Protein AF-A0A0S8GBR5-F1 (afdb_monomer)

pLDDT: mean 89.6, std 16.67, range [30.44, 98.88]

Radius of gyration: 27.68 Å; Cα contacts (8 Å, |Δi|>4): 732; chains: 1; bounding box: 121×50×68 Å

Foldseek 3Di:
DDDDDDDDDDDDDDDDDDDPPDPPDPPPPQPWADQFPQRDTDGNDPDDFDDDDAQADDPADPCLVPNHPDTDCVQFHDDPPGCNVPPDDPDDDDDDDDDDDPPPDLDFLPDPQLPAQHNDWAQLQADWDQDPVVQWIKDWTDRHDQFFIFIWIHNPSRHTDRDADPCPGPGRGQGGDGFFHKHWDQDPPDPPLQQRIKMWTWDDDDPATWTFIWGGNVSRHTDDGPAIADGAHGQWDWDADPRVQKIKTFGWDWDQDPNDIAIFTWIFIDNDPRVRRYDDPVRTHGAGWNHPPQDADPVARADKIFSHWDWDDDTQKIKIWTFIFRDDDPPDPGHTDTAIWIGRRVGRTDRPDND

Nearest PDB structures (foldseek):
  5aye-assembly1_B  TM=5.693E-01  e=4.568E-04  Ruminococcus albus 7 = DSM 20455
  3sc7-assembly1_X  TM=5.620E-01  e=3.699E-04  Aspergillus ficuum
  2xqr-assembly6_K  TM=5.059E-01  e=5.077E-04  Arabidopsis thaliana
  3f7f-assembly1_A  TM=2.879E-01  e=1.365E-01  Saccharomyces cerevisiae

Solvent-accessible surface area (backbone atoms only — not comparable to full-atom values): 20855 Å² total; per-residue (Å²): 137,87,87,84,86,86,90,84,90,79,88,80,89,82,82,89,77,86,78,84,79,74,84,72,78,80,76,69,80,66,66,78,29,63,68,36,80,56,38,47,67,42,62,60,71,72,78,75,78,51,92,74,91,65,56,63,69,77,72,77,32,65,53,68,79,58,56,51,98,57,67,58,69,86,69,42,63,81,76,87,86,61,61,73,88,48,94,77,80,92,73,85,88,82,89,79,83,85,78,79,66,90,74,64,69,65,57,70,52,82,50,80,70,12,44,45,83,40,75,23,44,45,69,54,65,15,33,76,43,77,39,80,90,80,67,32,29,41,33,33,23,33,27,4,48,52,38,24,36,23,42,35,37,19,86,78,77,52,62,68,45,69,54,71,36,75,85,40,73,80,31,32,44,48,42,82,47,74,44,64,23,32,20,45,42,82,44,89,83,56,84,53,62,61,50,22,17,35,38,41,36,19,30,81,47,93,98,44,28,23,35,42,29,31,34,8,59,78,69,48,63,63,57,68,77,78,37,64,32,33,84,46,38,71,52,32,44,64,36,60,36,79,71,73,56,26,35,35,39,34,30,20,44,74,48,74,55,96,92,37,86,39,36,26,33,27,36,41,68,24,68,49,69,62,68,47,33,58,52,59,85,87,67,51,34,53,64,51,58,40,30,72,71,42,63,60,36,89,93,59,72,23,81,43,24,24,58,38,63,50,53,42,72,54,66,57,31,27,44,30,43,36,27,35,28,38,47,72,64,92,90,53,80,79,59,64,48,75,26,60,30,40,18,79,77,70,76,48,62,47,59,92,59,55,112

Mean predicted aligned error: 7.63 Å

Secondary structure (DSSP, 8-state):
-------------------------------EEEEPTTSPEEESS-SPP-S---SSPPPPPHHHHS--SS----SSPPP-SSSTT-S---SPP---PPPPPTT--SS---SGGGGTTS--EE-SS--EEEETTTTEEEEEEEETTTTEEEEEEESSSSS-B---BTTTTTB-EEEES--S-EEEEE-TT-SSGGGSEEEEEEEEETTEEEEEEEEESSSSS--S--EEPPSB-TT-EEEEETTTTEEEEE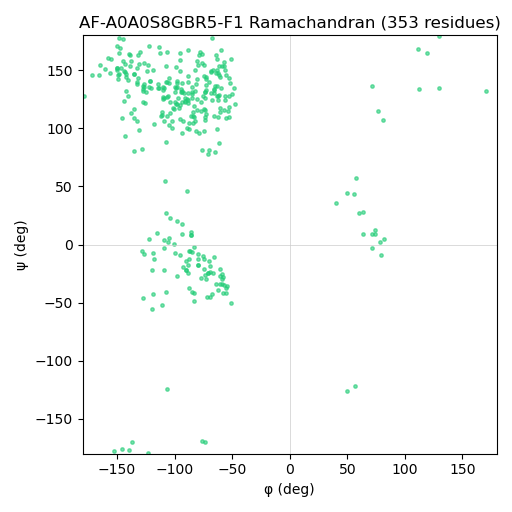EEEEEEETTEEEEEEEEEEESSHHHHH---GGG-EEEEE--TTSPPPTTT-PPPEEEEEEEEEETTEEEEEEEEE----SSSSPP-EEEEEEESSSSS-B-----

Structure (mmCIF, N/CA/C/O backbone):
data_AF-A0A0S8GBR5-F1
#
_entry.id   AF-A0A0S8GBR5-F1
#
loop_
_atom_site.group_PDB
_atom_site.id
_atom_site.type_symbol
_atom_site.label_atom_id
_atom_site.label_alt_id
_atom_site.label_comp_id
_atom_site.label_asym_id
_atom_site.label_entity_id
_atom_site.label_seq_id
_atom_site.pdbx_PDB_ins_code
_atom_site.Cartn_x
_atom_site.Cartn_y
_atom_site.Cartn_z
_atom_site.occupancy
_atom_site.B_iso_or_equiv
_atom_site.auth_seq_id
_atom_site.auth_comp_id
_atom_site.auth_asym_id
_atom_site.auth_atom_id
_atom_site.pdbx_PDB_model_num
ATOM 1 N N . MET A 1 1 ? 98.240 -13.766 -45.310 1.00 34.53 1 MET A N 1
ATOM 2 C CA . MET A 1 1 ? 99.078 -13.596 -44.106 1.00 34.53 1 MET A CA 1
ATOM 3 C C . MET A 1 1 ? 98.252 -12.822 -43.089 1.00 34.53 1 MET A C 1
ATOM 5 O O . MET A 1 1 ? 97.639 -11.840 -43.474 1.00 34.53 1 MET A O 1
ATOM 9 N N . VAL A 1 2 ? 98.264 -13.289 -41.840 1.00 36.53 2 VAL A N 1
ATOM 10 C CA . VAL A 1 2 ? 97.714 -12.672 -40.616 1.00 36.53 2 VAL A CA 1
ATOM 11 C C . VAL A 1 2 ? 96.205 -12.817 -40.357 1.00 36.53 2 VAL A C 1
ATOM 13 O O . VAL A 1 2 ? 95.351 -12.185 -40.965 1.00 36.53 2 VAL A O 1
ATOM 16 N N . ALA A 1 3 ? 95.942 -13.672 -39.369 1.00 36.44 3 ALA A N 1
ATOM 17 C CA . ALA A 1 3 ? 94.715 -13.851 -38.610 1.00 36.44 3 ALA A CA 1
ATOM 18 C C . ALA A 1 3 ? 94.506 -12.742 -37.561 1.00 36.44 3 ALA A C 1
ATOM 20 O O . ALA A 1 3 ? 95.486 -12.132 -37.137 1.00 36.44 3 ALA A O 1
ATOM 21 N N . ARG A 1 4 ? 93.275 -12.606 -37.039 1.00 34.62 4 ARG A N 1
ATOM 22 C CA . ARG A 1 4 ? 92.960 -12.634 -35.589 1.00 34.62 4 ARG A CA 1
ATOM 23 C C . ARG A 1 4 ? 91.450 -12.477 -35.314 1.00 34.62 4 ARG A C 1
ATOM 25 O O . ARG A 1 4 ? 90.815 -11.542 -35.780 1.00 34.62 4 ARG A O 1
ATOM 32 N N . LEU A 1 5 ? 90.931 -13.425 -34.531 1.00 33.72 5 LEU A N 1
ATOM 33 C CA . LEU A 1 5 ? 89.727 -13.384 -33.673 1.00 33.72 5 LEU A CA 1
ATOM 34 C C . LEU A 1 5 ? 89.938 -12.391 -32.482 1.00 33.72 5 LEU A C 1
ATOM 36 O O . LEU A 1 5 ? 91.086 -11.953 -32.351 1.00 33.72 5 LEU A O 1
ATOM 40 N N . PRO A 1 6 ? 88.985 -12.112 -31.540 1.00 49.44 6 PRO A N 1
ATOM 41 C CA . PRO A 1 6 ? 87.670 -12.748 -31.282 1.00 49.44 6 PRO A CA 1
ATOM 42 C C . PRO A 1 6 ? 86.493 -11.833 -30.784 1.00 49.44 6 PRO A C 1
ATOM 44 O O . PRO A 1 6 ? 86.657 -10.643 -30.550 1.00 49.44 6 PRO A O 1
ATOM 47 N N . LEU A 1 7 ? 85.359 -12.507 -30.488 1.00 31.86 7 LEU A N 1
ATOM 48 C CA . LEU A 1 7 ? 84.399 -12.312 -29.368 1.00 31.86 7 LEU A CA 1
ATOM 49 C C . LEU A 1 7 ? 83.388 -11.142 -29.416 1.00 31.86 7 LEU A C 1
ATOM 51 O O . LEU A 1 7 ? 83.759 -9.995 -29.230 1.00 31.86 7 LEU A O 1
ATOM 55 N N . PHE A 1 8 ? 82.084 -11.460 -29.497 1.00 32.53 8 PHE A N 1
ATOM 56 C CA . PHE A 1 8 ? 81.164 -11.385 -28.343 1.00 32.53 8 PHE A CA 1
ATOM 57 C C . PHE A 1 8 ? 79.827 -12.119 -28.594 1.00 32.53 8 PHE A C 1
ATOM 59 O O . PHE A 1 8 ? 79.322 -12.196 -29.710 1.00 32.53 8 PHE A O 1
ATOM 66 N N . LEU A 1 9 ? 79.318 -12.697 -27.503 1.00 31.64 9 LEU A N 1
ATOM 67 C CA . LEU A 1 9 ? 78.085 -13.464 -27.306 1.00 31.64 9 LEU A CA 1
ATOM 68 C C . LEU A 1 9 ? 76.799 -12.722 -27.735 1.00 31.64 9 LEU A C 1
ATOM 70 O O . LEU A 1 9 ? 76.664 -11.538 -27.450 1.00 31.64 9 LEU A O 1
ATOM 74 N N . CYS A 1 10 ? 75.799 -13.441 -28.258 1.00 30.44 10 CYS A N 1
ATOM 75 C CA . CYS A 1 10 ? 74.613 -13.885 -27.495 1.00 30.44 10 CYS A CA 1
ATOM 76 C C . CYS A 1 10 ? 73.535 -14.474 -28.425 1.00 30.44 10 CYS A C 1
ATOM 78 O O . CYS A 1 10 ? 73.169 -13.887 -29.439 1.00 30.44 10 CYS A O 1
ATOM 80 N N . ALA A 1 11 ? 73.024 -15.643 -28.033 1.00 32.97 11 ALA A N 1
ATOM 81 C CA . ALA A 1 11 ? 71.800 -16.270 -28.533 1.00 32.97 11 ALA A CA 1
ATOM 82 C C . ALA A 1 11 ? 70.589 -15.329 -28.304 1.00 32.97 11 ALA A C 1
ATOM 84 O O . ALA A 1 11 ? 70.642 -14.488 -27.414 1.00 32.97 11 ALA A O 1
ATOM 85 N N . THR A 1 12 ? 69.491 -15.367 -29.058 1.00 34.44 12 THR A N 1
ATOM 86 C CA . THR A 1 12 ? 68.541 -16.484 -29.156 1.00 34.44 12 THR A CA 1
ATOM 87 C C . THR A 1 12 ? 67.530 -16.224 -30.281 1.00 34.44 12 THR A C 1
ATOM 89 O O . THR A 1 12 ? 67.105 -15.097 -30.521 1.00 34.44 12 THR A O 1
ATOM 92 N N . ALA A 1 13 ? 67.108 -17.301 -30.944 1.00 38.16 13 ALA A N 1
ATOM 93 C CA . ALA A 1 13 ? 65.946 -17.331 -31.823 1.00 38.16 13 ALA A CA 1
ATOM 94 C C . ALA A 1 13 ? 64.652 -17.296 -30.990 1.00 38.16 13 ALA A C 1
ATOM 96 O O . ALA A 1 13 ? 64.503 -18.085 -30.057 1.00 38.16 13 ALA A O 1
ATOM 97 N N . ALA A 1 14 ? 63.709 -16.420 -31.342 1.00 34.41 14 ALA A N 1
ATOM 98 C CA . ALA A 1 14 ? 62.357 -16.429 -30.792 1.00 34.41 14 ALA A CA 1
ATOM 99 C C . ALA A 1 14 ? 61.394 -17.015 -31.833 1.00 34.41 14 ALA A C 1
ATOM 101 O O . ALA A 1 14 ? 61.185 -16.451 -32.906 1.00 34.41 14 ALA A O 1
ATOM 102 N N . PHE A 1 15 ? 60.847 -18.184 -31.502 1.00 36.03 15 PHE A N 1
ATOM 103 C CA . PHE A 1 15 ? 59.787 -18.866 -32.234 1.00 36.03 15 PHE A CA 1
ATOM 104 C C . PHE A 1 15 ? 58.483 -18.058 -32.195 1.00 36.03 15 PHE A C 1
ATOM 106 O O . PHE A 1 15 ? 58.057 -17.582 -31.144 1.00 36.03 15 PHE A O 1
ATOM 113 N N . LEU A 1 16 ? 57.828 -17.970 -33.351 1.00 37.50 16 LEU A N 1
ATOM 114 C CA . LEU A 1 16 ? 56.471 -17.464 -33.516 1.00 37.50 16 LEU A CA 1
ATOM 115 C C . LEU A 1 16 ? 55.484 -18.524 -32.987 1.00 37.50 16 LEU A C 1
ATOM 117 O O . LEU A 1 16 ? 55.324 -19.576 -33.603 1.00 37.50 16 LEU A O 1
ATOM 121 N N . ALA A 1 17 ? 54.824 -18.263 -31.860 1.00 36.12 17 ALA A N 1
ATOM 122 C CA . ALA A 1 17 ? 53.675 -19.042 -31.398 1.00 36.12 17 ALA A CA 1
ATOM 123 C C . ALA A 1 17 ? 52.410 -18.189 -31.553 1.00 36.12 17 ALA A C 1
ATOM 125 O O . ALA A 1 17 ? 52.186 -17.236 -30.808 1.00 36.12 17 ALA A O 1
ATOM 126 N N . ILE A 1 18 ? 51.596 -18.519 -32.555 1.00 42.41 18 ILE A N 1
ATOM 127 C CA . ILE A 1 18 ? 50.251 -17.971 -32.736 1.00 42.41 18 ILE A CA 1
ATOM 128 C C . ILE A 1 18 ? 49.357 -18.612 -31.670 1.00 42.41 18 ILE A C 1
ATOM 130 O O . ILE A 1 18 ? 49.027 -19.794 -31.753 1.00 42.41 18 ILE A O 1
ATOM 134 N N . ALA A 1 19 ? 48.985 -17.838 -30.653 1.00 36.84 19 ALA A N 1
ATOM 135 C CA . ALA A 1 19 ? 47.986 -18.238 -29.674 1.00 36.84 19 ALA A CA 1
ATOM 136 C C . ALA A 1 19 ? 46.583 -17.962 -30.238 1.00 36.84 19 ALA A C 1
ATOM 138 O O . ALA A 1 19 ? 46.139 -16.817 -30.314 1.00 36.84 19 ALA A O 1
ATOM 139 N N . LEU A 1 20 ? 45.883 -19.028 -30.629 1.00 37.94 20 LEU A N 1
ATOM 140 C CA . LEU A 1 20 ? 44.429 -19.041 -30.777 1.00 37.94 20 LEU A CA 1
ATOM 141 C C . LEU A 1 20 ? 43.811 -18.799 -29.394 1.00 37.94 20 LEU A C 1
ATOM 143 O O . LEU A 1 20 ? 43.720 -19.710 -28.572 1.00 37.94 20 LEU A O 1
ATOM 147 N N . ILE A 1 21 ? 43.404 -17.560 -29.124 1.00 40.94 21 ILE A N 1
ATOM 148 C CA . ILE A 1 21 ? 42.584 -17.239 -27.957 1.00 40.94 21 ILE A CA 1
ATOM 149 C C . ILE A 1 21 ? 41.173 -17.739 -28.264 1.00 40.94 21 ILE A C 1
ATOM 151 O O . ILE A 1 21 ? 40.392 -17.085 -28.954 1.00 40.94 21 ILE A O 1
ATOM 155 N N . ALA A 1 22 ? 40.855 -18.931 -27.766 1.00 38.31 22 ALA A N 1
ATOM 156 C CA . ALA A 1 22 ? 39.479 -19.362 -27.614 1.00 38.31 22 ALA A CA 1
ATOM 157 C C . ALA A 1 22 ? 38.786 -18.374 -26.665 1.00 38.31 22 ALA A C 1
ATOM 159 O O . ALA A 1 22 ? 39.137 -18.282 -25.488 1.00 38.31 22 ALA A O 1
ATOM 160 N N . VAL A 1 23 ? 37.809 -17.624 -27.177 1.00 42.00 23 VAL A N 1
ATOM 161 C CA . VAL A 1 23 ? 36.869 -16.863 -26.349 1.00 42.00 23 VAL A CA 1
ATOM 162 C C . VAL A 1 23 ? 35.973 -17.884 -25.654 1.00 42.00 23 VAL A C 1
ATOM 164 O O . VAL A 1 23 ? 34.884 -18.217 -26.114 1.00 42.00 23 VAL A O 1
ATOM 167 N N . ALA A 1 24 ? 36.476 -18.451 -24.561 1.00 36.91 24 ALA A N 1
ATOM 168 C CA . ALA A 1 24 ? 35.655 -19.149 -23.596 1.00 36.91 24 ALA A CA 1
ATOM 169 C C . ALA A 1 24 ? 34.748 -18.095 -22.958 1.00 36.91 24 ALA A C 1
ATOM 171 O O . ALA A 1 24 ? 35.219 -17.200 -22.256 1.00 36.91 24 ALA A O 1
ATOM 172 N N . GLY A 1 25 ? 33.452 -18.166 -23.263 1.00 40.06 25 GLY A N 1
ATOM 173 C CA . GLY A 1 25 ? 32.448 -17.323 -22.636 1.00 40.06 25 GLY A CA 1
ATOM 174 C C . GLY A 1 25 ? 32.545 -17.457 -21.123 1.00 40.06 25 GLY A C 1
ATOM 175 O O . GLY A 1 25 ? 32.279 -18.521 -20.563 1.00 40.06 25 GLY A O 1
ATOM 176 N N . SER A 1 26 ? 32.908 -16.370 -20.453 1.00 36.12 26 SER A N 1
ATOM 177 C CA . SER A 1 26 ? 32.764 -16.243 -19.015 1.00 36.12 26 SER A CA 1
ATOM 178 C C . SER A 1 26 ? 31.276 -16.099 -18.690 1.00 36.12 26 SER A C 1
ATOM 180 O O . SER A 1 26 ? 30.778 -15.029 -18.354 1.00 36.12 26 SER A O 1
ATOM 182 N N . ARG A 1 27 ? 30.545 -17.221 -18.709 1.00 43.97 27 ARG A N 1
ATOM 183 C CA . ARG A 1 27 ? 29.481 -17.426 -17.722 1.00 43.97 27 ARG A CA 1
ATOM 184 C C . ARG A 1 27 ? 30.200 -17.501 -16.379 1.00 43.97 27 ARG A C 1
ATOM 186 O O . ARG A 1 27 ? 30.512 -18.580 -15.886 1.00 43.97 27 ARG A O 1
ATOM 193 N N . ALA A 1 28 ? 30.557 -16.340 -15.834 1.00 40.34 28 ALA A N 1
ATOM 194 C CA . ALA A 1 28 ? 30.883 -16.237 -14.430 1.00 40.34 28 ALA A CA 1
ATOM 195 C C . ALA A 1 28 ? 29.655 -16.788 -13.708 1.00 40.34 28 ALA A C 1
ATOM 197 O O . ALA A 1 28 ? 28.571 -16.208 -13.786 1.00 40.34 28 ALA A O 1
ATOM 198 N N . ALA A 1 29 ? 29.806 -17.975 -13.127 1.00 43.00 29 ALA A N 1
ATOM 199 C CA . ALA A 1 29 ? 28.839 -18.551 -12.221 1.00 43.00 29 ALA A CA 1
ATOM 200 C C . ALA A 1 29 ? 28.755 -17.594 -11.032 1.00 43.00 29 ALA A C 1
ATOM 202 O O . ALA A 1 29 ? 29.525 -17.680 -10.082 1.00 43.00 29 ALA A O 1
ATOM 203 N N . GLN A 1 30 ? 27.880 -16.601 -11.154 1.00 49.66 30 GLN A N 1
ATOM 204 C CA . GLN A 1 30 ? 27.445 -15.772 -10.052 1.00 49.66 30 GLN A CA 1
ATOM 205 C C . GLN A 1 30 ? 26.867 -16.757 -9.035 1.00 49.66 30 GLN A C 1
ATOM 207 O O . GLN A 1 30 ? 25.945 -17.501 -9.377 1.00 49.66 30 GLN A O 1
ATOM 212 N N . GLU A 1 31 ? 27.485 -16.861 -7.855 1.00 55.38 31 GLU A N 1
ATOM 213 C CA . GLU A 1 31 ? 27.037 -17.773 -6.802 1.00 55.38 31 GLU A CA 1
ATOM 214 C C . GLU A 1 31 ? 25.521 -17.613 -6.635 1.00 55.38 31 GLU A C 1
ATOM 216 O O . GLU A 1 31 ? 25.002 -16.505 -6.494 1.00 55.38 31 GLU A O 1
ATOM 221 N N . ALA A 1 32 ? 24.794 -18.710 -6.820 1.00 67.44 32 ALA A N 1
ATOM 222 C CA . ALA A 1 32 ? 23.369 -18.665 -7.102 1.00 67.44 32 ALA A CA 1
ATOM 223 C C . ALA A 1 32 ? 22.569 -18.385 -5.818 1.00 67.44 32 ALA A C 1
ATOM 225 O O . ALA A 1 32 ? 22.662 -19.153 -4.863 1.00 67.44 32 ALA A O 1
ATOM 226 N N . GLY A 1 33 ? 21.771 -17.312 -5.802 1.00 86.06 33 GLY A N 1
ATOM 227 C CA . GLY A 1 33 ? 20.880 -16.976 -4.688 1.00 86.06 33 GLY A CA 1
ATOM 228 C C . GLY A 1 33 ? 19.605 -17.829 -4.631 1.00 86.06 33 GLY A C 1
ATOM 229 O O . GLY A 1 33 ? 19.466 -18.840 -5.328 1.00 86.06 33 GLY A O 1
ATOM 230 N N . GLU A 1 34 ? 18.666 -17.399 -3.781 1.00 94.25 34 GLU A N 1
ATOM 231 C CA . GLU A 1 34 ? 17.347 -18.018 -3.570 1.00 94.25 34 GLU A CA 1
ATOM 232 C C . GLU A 1 34 ? 16.589 -18.217 -4.898 1.00 94.25 34 GLU A C 1
ATOM 234 O O . GLU A 1 34 ? 16.587 -17.340 -5.765 1.00 94.25 34 GLU A O 1
ATOM 239 N N . ILE A 1 35 ? 15.928 -19.369 -5.051 1.00 95.44 35 ILE A N 1
ATOM 240 C CA . ILE A 1 35 ? 14.990 -19.628 -6.150 1.00 95.44 35 ILE A CA 1
ATOM 241 C C . ILE A 1 35 ? 13.578 -19.419 -5.612 1.00 95.44 35 ILE A C 1
ATOM 243 O O . ILE A 1 35 ? 13.178 -20.070 -4.646 1.00 95.44 35 ILE A O 1
ATOM 247 N N . LEU A 1 36 ? 12.832 -18.519 -6.241 1.00 95.88 36 LEU A N 1
ATOM 248 C CA . LEU A 1 36 ? 11.453 -18.211 -5.882 1.00 95.88 36 LEU A CA 1
ATOM 249 C C . LEU A 1 36 ? 10.485 -19.275 -6.410 1.00 95.88 36 LEU A C 1
ATOM 251 O O . LEU A 1 36 ? 10.812 -20.058 -7.302 1.00 95.88 36 LEU A O 1
ATOM 255 N N . CYS A 1 37 ? 9.252 -19.269 -5.902 1.00 94.12 37 CYS A N 1
ATOM 256 C CA . CYS A 1 37 ? 8.219 -20.230 -6.305 1.00 94.12 37 CYS A CA 1
ATOM 257 C C . CYS A 1 37 ? 7.898 -20.201 -7.809 1.00 94.12 37 CYS A C 1
ATOM 259 O O . CYS A 1 37 ? 7.477 -21.207 -8.361 1.00 94.12 37 CYS A O 1
ATOM 261 N N . ASN A 1 38 ? 8.131 -19.075 -8.484 1.00 94.31 38 ASN A N 1
ATOM 262 C CA . ASN A 1 38 ? 7.937 -18.894 -9.924 1.00 94.31 38 ASN A CA 1
ATOM 263 C C . ASN A 1 38 ? 9.215 -19.144 -10.752 1.00 94.31 38 ASN A C 1
ATOM 265 O O . ASN A 1 38 ? 9.307 -18.701 -11.895 1.00 94.31 38 ASN A O 1
ATOM 269 N N . GLY A 1 39 ? 10.214 -19.826 -10.182 1.00 95.56 39 GLY A N 1
ATOM 270 C CA . GLY A 1 39 ? 11.452 -20.211 -10.865 1.00 95.56 39 GLY A CA 1
ATOM 271 C C . GLY A 1 39 ? 12.491 -19.093 -10.989 1.00 95.56 39 GLY A C 1
ATOM 272 O O . GLY A 1 39 ? 13.631 -19.365 -11.366 1.00 95.56 39 GLY A O 1
ATOM 273 N N . ILE A 1 40 ? 12.143 -17.848 -10.644 1.00 96.25 40 ILE A N 1
ATOM 274 C CA . ILE A 1 40 ? 13.081 -16.722 -10.672 1.00 96.25 40 ILE A CA 1
ATOM 275 C C . ILE A 1 40 ? 14.218 -16.988 -9.687 1.00 96.25 40 ILE A C 1
ATOM 277 O O . ILE A 1 40 ? 13.989 -17.252 -8.507 1.00 96.25 40 ILE A O 1
ATOM 281 N N . ARG A 1 41 ? 15.455 -16.876 -10.171 1.00 95.25 41 ARG A N 1
ATOM 282 C CA . ARG A 1 41 ? 16.663 -16.978 -9.354 1.00 95.25 41 ARG A CA 1
ATOM 283 C C . ARG A 1 41 ? 17.162 -15.588 -8.991 1.00 95.25 41 ARG A C 1
ATOM 285 O O . ARG A 1 41 ? 17.479 -14.793 -9.874 1.00 95.25 41 ARG A O 1
ATOM 292 N N . LEU A 1 42 ? 17.254 -15.313 -7.697 1.00 95.50 42 LEU A N 1
ATOM 293 C CA . LEU A 1 42 ? 17.803 -14.063 -7.187 1.00 95.50 42 LEU A CA 1
ATOM 294 C C . LEU A 1 42 ? 19.343 -14.084 -7.202 1.00 95.50 42 LEU A C 1
ATOM 296 O O . LEU A 1 42 ? 19.944 -15.162 -7.127 1.00 95.50 42 LEU A O 1
ATOM 300 N N . PRO A 1 43 ? 20.005 -12.915 -7.276 1.00 93.00 43 PRO A N 1
ATOM 301 C CA . PRO A 1 43 ? 21.435 -12.820 -6.995 1.00 93.00 43 PRO A CA 1
ATOM 302 C C . PRO A 1 43 ? 21.737 -13.229 -5.542 1.00 93.00 43 PRO A C 1
ATOM 304 O O . PRO A 1 43 ? 20.882 -13.098 -4.665 1.00 93.00 43 PRO A O 1
ATOM 307 N N . SER A 1 44 ? 22.955 -13.712 -5.279 1.00 90.88 44 SER A N 1
ATOM 308 C CA . SER A 1 44 ? 23.411 -14.056 -3.922 1.00 90.88 44 SER A CA 1
ATOM 309 C C . SER A 1 44 ? 23.444 -12.852 -2.982 1.00 90.88 44 SER A C 1
ATOM 311 O O . SER A 1 44 ? 23.067 -12.973 -1.818 1.00 90.88 44 SER A O 1
ATOM 313 N N . GLU A 1 45 ? 23.860 -11.684 -3.478 1.00 92.38 45 GLU A N 1
ATOM 314 C CA . GLU A 1 45 ? 23.719 -10.427 -2.748 1.00 92.38 45 GLU A CA 1
ATOM 315 C C . GLU A 1 45 ? 22.319 -9.853 -2.972 1.00 92.38 45 GLU A C 1
ATOM 317 O O . GLU A 1 45 ? 21.958 -9.435 -4.076 1.00 92.38 45 GLU A O 1
AT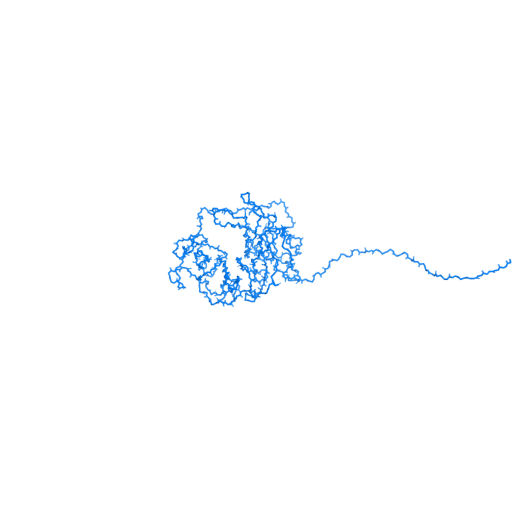OM 322 N N . TRP A 1 46 ? 21.536 -9.803 -1.897 1.00 92.62 46 TRP A N 1
ATOM 323 C CA . TRP A 1 46 ? 20.174 -9.304 -1.930 1.00 92.62 46 TRP A CA 1
ATOM 324 C C . TRP A 1 46 ? 19.845 -8.464 -0.682 1.00 92.62 46 TRP A C 1
ATOM 326 O O . TRP A 1 46 ? 20.238 -8.846 0.423 1.00 92.62 46 TRP A O 1
ATOM 336 N N . PRO A 1 47 ? 19.085 -7.357 -0.809 1.00 93.69 47 PRO A N 1
ATOM 337 C CA . PRO A 1 47 ? 18.584 -6.746 -2.047 1.00 93.69 47 PRO A CA 1
ATOM 338 C C . PRO A 1 47 ? 19.677 -6.003 -2.838 1.00 93.69 47 PRO A C 1
ATOM 340 O O . PRO A 1 47 ? 20.627 -5.501 -2.230 1.00 93.69 47 PRO A O 1
ATOM 343 N N . PRO A 1 48 ? 19.530 -5.849 -4.171 1.00 92.12 48 PRO A N 1
ATOM 344 C CA . PRO A 1 48 ? 20.458 -5.067 -4.983 1.00 92.12 48 PRO A CA 1
ATOM 345 C C . PRO A 1 48 ? 20.662 -3.647 -4.437 1.00 92.12 48 PRO A C 1
ATOM 347 O O . PRO A 1 48 ? 19.705 -2.893 -4.220 1.00 92.12 48 PRO A O 1
ATOM 350 N N . ARG A 1 49 ? 21.925 -3.255 -4.236 1.00 89.75 49 ARG A N 1
ATOM 351 C CA . ARG A 1 49 ? 22.294 -1.939 -3.697 1.00 89.75 49 ARG A CA 1
ATOM 352 C C . ARG A 1 49 ? 22.558 -0.941 -4.817 1.00 89.75 49 ARG A C 1
ATOM 354 O O . ARG A 1 49 ? 23.340 -1.194 -5.726 1.00 89.75 49 ARG A O 1
ATOM 361 N N . ARG A 1 50 ? 21.949 0.242 -4.716 1.00 84.12 50 ARG A N 1
ATOM 362 C CA . ARG A 1 50 ? 22.233 1.382 -5.600 1.00 84.12 50 ARG A CA 1
ATOM 363 C C . ARG A 1 50 ? 22.697 2.578 -4.793 1.00 84.12 50 ARG A C 1
ATOM 365 O O . ARG A 1 50 ? 22.175 2.842 -3.711 1.00 84.12 50 ARG A O 1
ATOM 372 N N . GLN A 1 51 ? 23.673 3.292 -5.344 1.00 76.62 51 GLN A N 1
ATOM 373 C CA . GLN A 1 51 ? 24.315 4.414 -4.664 1.00 76.62 51 GLN A CA 1
ATOM 374 C C . GLN A 1 51 ? 23.581 5.739 -4.893 1.00 76.62 51 GLN A C 1
ATOM 376 O O . GLN A 1 51 ? 23.473 6.540 -3.968 1.00 76.62 51 GLN A O 1
ATOM 381 N N . VAL A 1 52 ? 23.047 5.959 -6.101 1.00 78.62 52 VAL A N 1
ATOM 382 C CA . VAL A 1 52 ? 22.486 7.252 -6.517 1.00 78.62 52 VAL A CA 1
ATOM 383 C C . VAL A 1 52 ? 21.070 7.081 -7.044 1.00 78.62 52 VAL A C 1
ATOM 385 O O . VAL A 1 52 ? 20.774 6.157 -7.802 1.00 78.62 52 VAL A O 1
ATOM 388 N N . ALA A 1 53 ? 20.186 7.988 -6.635 1.00 78.50 53 ALA A N 1
ATOM 389 C CA . ALA A 1 53 ? 18.842 8.078 -7.176 1.00 78.50 53 ALA A CA 1
ATOM 390 C C . ALA A 1 53 ? 18.870 8.991 -8.408 1.00 78.50 53 ALA A C 1
ATOM 392 O O . ALA A 1 53 ? 19.245 10.152 -8.293 1.00 78.50 53 ALA A O 1
ATOM 393 N N . THR A 1 54 ? 18.461 8.481 -9.569 1.00 82.00 54 THR A N 1
ATOM 394 C CA . THR A 1 54 ? 18.482 9.220 -10.845 1.00 82.00 54 THR A CA 1
ATOM 395 C C . THR A 1 54 ? 17.067 9.490 -11.363 1.00 82.00 54 THR A C 1
ATOM 397 O O . THR A 1 54 ? 16.087 8.970 -10.812 1.00 82.00 54 THR A O 1
ATOM 400 N N . HIS A 1 55 ? 16.965 10.326 -12.402 1.00 82.75 55 HIS A N 1
ATOM 401 C CA . HIS A 1 55 ? 15.741 10.549 -13.183 1.00 82.75 55 HIS A CA 1
ATOM 402 C C . HIS A 1 55 ? 15.543 9.522 -14.303 1.00 82.75 55 HIS A C 1
ATOM 404 O O . HIS A 1 55 ? 14.492 9.512 -14.942 1.00 82.75 55 HIS A O 1
ATOM 410 N N . ASP A 1 56 ? 16.523 8.654 -14.534 1.00 89.62 56 ASP A N 1
ATOM 411 C CA . ASP A 1 56 ? 16.406 7.610 -15.538 1.00 89.62 56 ASP A CA 1
ATOM 412 C C . ASP A 1 56 ? 15.454 6.506 -15.086 1.00 89.62 56 ASP A C 1
ATOM 414 O O . ASP A 1 56 ? 15.408 6.174 -13.893 1.00 89.62 56 ASP A O 1
ATOM 418 N N . PRO A 1 57 ? 14.692 5.924 -16.029 1.00 92.00 57 PRO A N 1
ATOM 419 C CA . PRO A 1 57 ? 13.894 4.759 -15.721 1.00 92.00 57 PRO A CA 1
ATOM 420 C C . PRO A 1 57 ? 14.816 3.635 -15.263 1.00 92.00 57 PRO A C 1
ATOM 422 O O . PRO A 1 57 ? 15.934 3.467 -15.760 1.00 92.00 57 PRO A O 1
ATOM 425 N N . LEU A 1 58 ? 14.327 2.847 -14.312 1.00 92.31 58 LEU A N 1
ATOM 426 C CA . LEU A 1 58 ? 15.016 1.621 -13.940 1.00 92.31 58 LEU A CA 1
ATOM 427 C C . LEU A 1 58 ? 15.073 0.674 -15.141 1.00 92.31 58 LEU A C 1
ATOM 429 O O . LEU A 1 58 ? 14.142 0.675 -15.953 1.00 92.31 58 LEU A O 1
ATOM 433 N N . PRO A 1 59 ? 16.143 -0.133 -15.257 1.00 93.62 59 PRO A N 1
ATOM 434 C CA . PRO A 1 59 ? 16.181 -1.181 -16.263 1.00 93.62 59 PRO A CA 1
ATOM 435 C C . PRO A 1 59 ? 14.980 -2.114 -16.089 1.00 93.62 59 PRO A C 1
ATOM 437 O O . PRO A 1 59 ? 14.412 -2.223 -14.995 1.00 93.62 59 PRO A O 1
ATOM 440 N N . LEU A 1 60 ? 14.616 -2.805 -17.170 1.00 95.94 60 LEU A N 1
ATOM 441 C CA . LEU A 1 60 ? 13.614 -3.863 -17.094 1.00 95.94 60 LEU A CA 1
ATOM 442 C C . LEU A 1 60 ? 13.993 -4.864 -15.992 1.00 95.94 60 LEU A C 1
ATOM 444 O O . LEU A 1 60 ? 15.184 -5.144 -15.810 1.00 95.94 60 LEU A O 1
ATOM 448 N N . PRO A 1 61 ? 13.005 -5.409 -15.259 1.00 97.31 61 PRO A N 1
ATOM 449 C CA . PRO A 1 61 ? 13.263 -6.461 -14.292 1.00 97.31 61 PRO A CA 1
ATOM 450 C C . PRO A 1 61 ? 14.136 -7.581 -14.881 1.00 97.31 61 PRO A C 1
ATOM 452 O O . PRO A 1 61 ? 13.854 -8.031 -15.995 1.00 97.31 61 PRO A O 1
ATOM 455 N N . PRO A 1 62 ? 15.166 -8.067 -14.159 1.00 96.69 62 PRO A N 1
ATOM 456 C CA . PRO A 1 62 ? 16.105 -9.054 -14.698 1.00 96.69 62 PRO A CA 1
ATOM 457 C C . PRO A 1 62 ? 15.427 -10.315 -15.244 1.00 96.69 62 PRO A C 1
ATOM 459 O O . PRO A 1 62 ? 15.828 -10.832 -16.282 1.00 96.69 62 PRO A O 1
ATOM 462 N N . TYR A 1 63 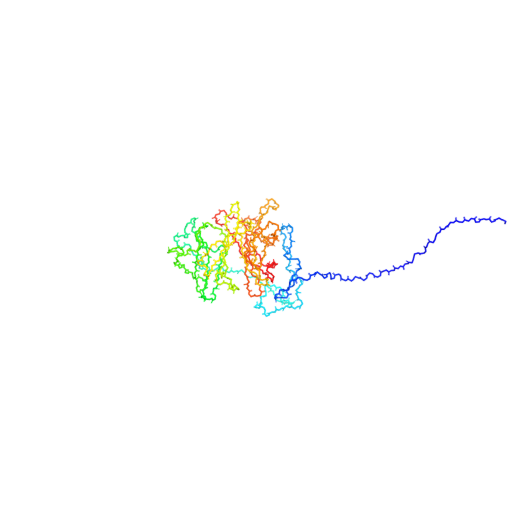? 14.345 -10.754 -14.597 1.00 96.31 63 TYR A N 1
ATOM 463 C CA . TYR A 1 63 ? 13.557 -11.917 -15.007 1.00 96.31 63 TYR A CA 1
ATOM 464 C C . TYR A 1 63 ? 12.747 -11.717 -16.301 1.00 96.31 63 TYR A C 1
ATOM 466 O O . TYR A 1 63 ? 12.263 -12.698 -16.849 1.00 96.31 63 TYR A O 1
ATOM 474 N N . LEU A 1 64 ? 12.579 -10.483 -16.795 1.00 97.00 64 LEU A N 1
ATOM 475 C CA . LEU A 1 64 ? 11.998 -10.218 -18.121 1.00 97.00 64 LEU A CA 1
ATOM 476 C C . LEU A 1 64 ? 13.059 -10.204 -19.225 1.00 97.00 64 LEU A C 1
ATOM 478 O O . LEU A 1 64 ? 12.740 -10.437 -20.383 1.00 97.00 64 LEU A O 1
ATOM 482 N N . VAL A 1 65 ? 14.317 -9.922 -18.876 1.00 96.62 65 VAL A N 1
ATOM 483 C CA . VAL A 1 65 ? 15.443 -9.927 -19.823 1.00 96.62 65 VAL A CA 1
ATOM 484 C C . VAL A 1 65 ? 16.010 -11.338 -19.983 1.00 96.62 65 VAL A C 1
ATOM 486 O O . VAL A 1 65 ? 16.348 -11.754 -21.086 1.00 96.62 65 VAL A O 1
ATOM 489 N N . SER A 1 66 ? 16.115 -12.069 -18.874 1.00 94.94 66 SER A N 1
ATOM 490 C CA . SER A 1 66 ? 16.600 -13.446 -18.815 1.00 94.94 66 SER A CA 1
ATOM 491 C C . SER A 1 66 ? 15.666 -14.260 -17.910 1.00 94.94 66 SER A C 1
ATOM 493 O O . SER A 1 66 ? 15.976 -14.438 -16.726 1.00 94.94 66 SER A O 1
ATOM 495 N N . PRO A 1 67 ? 14.506 -14.714 -18.422 1.00 95.12 67 PRO A N 1
ATOM 496 C CA . PRO A 1 67 ? 13.589 -15.562 -17.662 1.00 95.12 67 PRO A CA 1
ATOM 497 C C . PRO A 1 67 ? 14.236 -16.914 -17.310 1.00 95.12 67 PRO A C 1
ATOM 499 O O . PRO A 1 67 ? 15.220 -17.309 -17.941 1.00 95.12 67 PRO A O 1
ATOM 502 N N . PRO A 1 68 ? 13.725 -17.633 -16.293 1.00 95.38 68 PRO A N 1
ATOM 503 C CA . PRO A 1 68 ? 14.213 -18.971 -15.979 1.00 95.38 68 PRO A CA 1
ATOM 504 C C . PRO A 1 68 ? 13.843 -19.969 -17.086 1.00 95.38 68 PRO A C 1
ATOM 506 O O . PRO A 1 68 ? 12.787 -19.848 -17.703 1.00 95.38 68 PRO A O 1
ATOM 509 N N . ASP A 1 69 ? 14.681 -20.993 -17.286 1.00 93.62 69 ASP A N 1
ATOM 510 C CA . ASP A 1 69 ? 14.468 -22.034 -18.311 1.00 93.62 69 ASP A CA 1
ATOM 511 C C . ASP A 1 69 ? 13.137 -22.786 -18.130 1.00 93.62 69 ASP A C 1
ATOM 513 O O . ASP A 1 69 ? 12.536 -23.261 -19.091 1.00 93.62 69 ASP A O 1
ATOM 517 N N . VAL A 1 70 ? 12.678 -22.902 -16.880 1.00 94.56 70 VAL A N 1
ATOM 518 C CA . VAL A 1 70 ? 11.392 -23.497 -16.514 1.00 94.56 70 VAL A CA 1
ATOM 519 C C . VAL A 1 70 ? 10.640 -22.508 -15.635 1.00 94.56 70 VAL A C 1
ATOM 521 O O . VAL A 1 70 ? 11.132 -22.117 -14.575 1.00 94.56 70 VAL A O 1
ATOM 524 N N . ILE A 1 71 ? 9.432 -22.136 -16.063 1.00 95.62 71 ILE A N 1
ATOM 525 C CA . ILE A 1 71 ? 8.521 -21.269 -15.311 1.00 95.62 71 ILE A CA 1
ATOM 526 C C . ILE A 1 71 ? 7.371 -22.124 -14.758 1.00 95.62 71 ILE A C 1
ATOM 528 O O . ILE A 1 71 ? 6.533 -22.585 -15.537 1.00 95.62 71 ILE A O 1
ATOM 532 N N . PRO A 1 72 ? 7.293 -22.335 -13.433 1.00 95.19 72 PRO A N 1
ATOM 533 C CA . PRO A 1 72 ? 6.119 -22.921 -12.795 1.00 95.19 72 PRO A CA 1
ATOM 534 C C . PRO A 1 72 ? 4.883 -22.034 -12.999 1.00 95.19 72 PRO A C 1
ATOM 536 O O . PRO A 1 72 ? 4.890 -20.852 -12.649 1.00 95.19 72 PRO A O 1
ATOM 539 N N . ILE A 1 73 ? 3.817 -22.606 -13.563 1.00 94.31 73 ILE A N 1
ATOM 540 C CA . ILE A 1 73 ? 2.545 -21.910 -13.844 1.00 94.31 73 ILE A CA 1
ATOM 541 C C . ILE A 1 73 ? 1.398 -22.355 -12.926 1.00 94.31 73 ILE A C 1
ATOM 543 O O . ILE A 1 73 ? 0.306 -21.797 -12.983 1.00 94.31 73 ILE A O 1
ATOM 547 N N . ASP A 1 74 ? 1.653 -23.327 -12.055 1.00 92.94 74 ASP A N 1
ATOM 548 C CA . ASP A 1 74 ? 0.741 -23.870 -11.045 1.00 92.94 74 ASP A CA 1
ATOM 549 C C . ASP A 1 74 ? 0.756 -23.077 -9.722 1.00 92.94 74 ASP A C 1
ATOM 551 O O . ASP A 1 74 ? 0.108 -23.456 -8.750 1.00 92.94 74 ASP A O 1
ATOM 555 N N . VAL A 1 75 ? 1.441 -21.929 -9.694 1.00 89.75 75 VAL A N 1
ATOM 556 C CA . VAL A 1 75 ? 1.604 -21.050 -8.518 1.00 89.75 75 VAL A CA 1
ATOM 557 C C . VAL A 1 75 ? 0.462 -20.043 -8.308 1.00 89.75 75 VAL A C 1
ATOM 559 O O . VAL A 1 75 ? 0.596 -19.113 -7.516 1.00 89.75 75 VAL A O 1
ATOM 562 N N . GLY A 1 76 ? -0.646 -20.192 -9.036 1.00 89.38 76 GLY A N 1
ATOM 563 C CA . GLY A 1 76 ? -1.793 -19.275 -9.035 1.00 89.38 76 GLY A CA 1
ATOM 564 C C . GLY A 1 76 ? -2.208 -18.866 -10.447 1.00 89.38 76 GLY A C 1
ATOM 565 O O . GLY A 1 76 ? -1.592 -19.286 -11.432 1.00 89.38 76 GLY A O 1
ATOM 566 N N . ARG A 1 77 ? -3.258 -18.042 -10.571 1.00 95.12 77 ARG A N 1
ATOM 567 C CA . ARG A 1 77 ? -3.662 -17.528 -11.888 1.00 95.12 77 ARG A CA 1
ATOM 568 C C . ARG A 1 77 ? -2.545 -16.666 -12.467 1.00 95.12 77 ARG A C 1
ATOM 570 O O . ARG A 1 77 ? -1.954 -15.830 -11.790 1.00 95.12 77 ARG A O 1
ATOM 577 N N . GLN A 1 78 ? -2.281 -16.866 -13.746 1.00 94.44 78 GLN A N 1
ATOM 578 C CA . GLN A 1 78 ? -1.213 -16.181 -14.450 1.00 94.44 78 GLN A CA 1
ATOM 579 C C . GLN A 1 78 ? -1.770 -14.972 -15.201 1.00 94.44 78 GLN A C 1
ATOM 581 O O . GLN A 1 78 ? -2.709 -15.099 -15.986 1.00 94.44 78 GLN A O 1
ATOM 586 N N . LEU A 1 79 ? -1.195 -13.795 -14.958 1.00 93.44 79 LEU A N 1
ATOM 587 C CA . LEU A 1 79 ? -1.608 -12.548 -15.599 1.00 93.44 79 LEU A CA 1
ATOM 588 C C . LEU A 1 79 ? -0.663 -12.203 -16.762 1.00 93.44 79 LEU A C 1
ATOM 590 O O . LEU A 1 79 ? 0.559 -12.239 -16.607 1.00 93.44 79 LEU A O 1
ATOM 594 N N . PHE A 1 80 ? -1.220 -11.794 -17.906 1.00 93.75 80 PHE A N 1
ATOM 595 C CA . PHE A 1 80 ? -0.472 -11.373 -19.105 1.00 93.75 80 PHE A CA 1
ATOM 596 C C . PHE A 1 80 ? -0.149 -9.867 -19.121 1.00 93.75 80 PHE A C 1
ATOM 598 O O . PHE A 1 80 ? -0.320 -9.173 -20.125 1.00 93.75 80 PHE A O 1
ATOM 605 N N . VAL A 1 81 ? 0.326 -9.357 -17.983 1.00 94.56 81 VAL A N 1
ATOM 606 C CA . VAL A 1 81 ? 0.689 -7.939 -17.760 1.00 94.56 81 VAL A CA 1
ATOM 607 C C . VAL A 1 81 ? 2.134 -7.603 -18.150 1.00 94.56 81 VAL A C 1
ATOM 609 O O . VAL A 1 81 ? 2.554 -6.453 -18.089 1.00 94.56 81 VAL A O 1
ATOM 612 N N . ASP A 1 82 ? 2.918 -8.608 -18.524 1.00 95.50 82 ASP A N 1
ATOM 613 C CA . ASP A 1 82 ? 4.298 -8.504 -18.990 1.00 95.50 82 ASP A CA 1
ATOM 614 C C . ASP A 1 82 ? 4.613 -9.681 -19.928 1.00 95.50 82 ASP A C 1
ATOM 616 O O . ASP A 1 82 ? 3.731 -10.494 -20.227 1.00 95.50 82 ASP A O 1
ATOM 620 N N . ASP A 1 83 ? 5.856 -9.756 -20.406 1.00 95.12 83 ASP A N 1
ATOM 621 C CA . ASP A 1 83 ? 6.308 -10.804 -21.329 1.00 95.12 83 ASP A CA 1
ATOM 622 C C . ASP A 1 83 ? 6.942 -12.010 -20.613 1.00 95.12 83 ASP A C 1
ATOM 624 O O . ASP A 1 83 ? 7.460 -12.906 -21.267 1.00 95.12 83 ASP A O 1
ATOM 628 N N . PHE A 1 84 ? 6.871 -12.099 -19.276 1.00 96.31 84 PHE A N 1
ATOM 629 C CA . PHE A 1 84 ? 7.497 -13.201 -18.524 1.00 96.31 84 PHE A CA 1
ATOM 630 C C . PHE A 1 84 ? 7.004 -14.583 -18.969 1.00 96.31 84 PHE A C 1
ATOM 632 O O . PHE A 1 84 ? 7.762 -15.542 -18.967 1.00 96.31 84 PHE A O 1
ATOM 639 N N . LEU A 1 85 ? 5.726 -14.680 -19.341 1.00 95.25 85 LEU A N 1
ATOM 640 C CA . LEU A 1 85 ? 5.069 -15.922 -19.763 1.00 95.25 85 LEU A CA 1
ATOM 641 C C . LEU A 1 85 ? 4.936 -16.046 -21.284 1.00 95.25 85 LEU A C 1
ATOM 643 O O . LEU A 1 85 ? 4.317 -16.992 -21.767 1.00 95.25 85 LEU A O 1
ATOM 647 N N . ILE A 1 86 ? 5.425 -15.062 -22.038 1.00 94.25 86 ILE A N 1
ATOM 648 C CA . ILE A 1 86 ? 5.144 -14.926 -23.465 1.00 94.25 86 ILE A CA 1
ATOM 649 C C . ILE A 1 86 ? 6.459 -15.046 -24.218 1.00 94.25 86 ILE A C 1
ATOM 651 O O . ILE A 1 86 ? 7.238 -14.104 -24.286 1.00 94.25 86 ILE A O 1
ATOM 655 N N . GLU A 1 87 ? 6.680 -16.205 -24.834 1.00 93.06 87 GLU A N 1
ATOM 656 C CA . GLU A 1 87 ? 7.815 -16.382 -25.742 1.00 93.06 87 GLU A CA 1
ATOM 657 C C . GLU A 1 87 ? 7.607 -15.568 -27.030 1.00 93.06 87 GLU A C 1
ATOM 659 O O . GLU A 1 87 ? 8.519 -14.902 -27.518 1.00 93.06 87 GLU A O 1
ATOM 664 N N . LYS A 1 88 ? 6.395 -15.635 -27.600 1.00 94.69 88 LYS A N 1
ATOM 665 C CA . LYS A 1 88 ? 6.007 -14.965 -28.848 1.00 94.69 88 LYS A CA 1
ATOM 666 C C . LYS A 1 88 ? 4.531 -14.595 -28.808 1.00 94.69 88 LYS A C 1
ATOM 668 O O . LYS A 1 88 ? 3.712 -15.332 -28.267 1.00 94.69 88 LYS A O 1
ATOM 673 N N . THR A 1 89 ? 4.184 -13.477 -29.433 1.00 95.62 89 THR A N 1
ATOM 674 C CA . THR A 1 89 ? 2.796 -13.044 -29.608 1.00 95.62 89 THR A CA 1
ATOM 675 C C . THR A 1 89 ? 2.646 -12.238 -30.895 1.00 95.62 89 THR A C 1
ATOM 677 O O . THR A 1 89 ? 3.583 -11.569 -31.326 1.00 95.62 89 THR A O 1
ATOM 680 N N . THR A 1 90 ? 1.465 -12.300 -31.507 1.00 96.75 90 THR A N 1
ATOM 681 C CA . THR A 1 90 ? 1.033 -11.394 -32.588 1.00 96.75 90 THR A CA 1
ATOM 682 C C . THR A 1 90 ? 0.008 -10.368 -32.101 1.00 96.75 90 THR A C 1
ATOM 684 O O . THR A 1 90 ? -0.530 -9.611 -32.903 1.00 96.75 90 THR A O 1
ATOM 687 N N . LEU A 1 91 ? -0.322 -10.385 -30.807 1.00 95.75 91 LEU A N 1
ATOM 688 C CA . LEU A 1 91 ? -1.286 -9.479 -30.191 1.00 95.75 91 LEU A CA 1
ATOM 689 C C . LEU A 1 91 ? -0.594 -8.199 -29.719 1.00 95.75 91 LEU A C 1
ATOM 691 O O . LEU A 1 91 ? 0.528 -8.242 -29.214 1.00 95.75 91 LEU A O 1
ATOM 695 N N . GLU A 1 92 ? -1.304 -7.077 -29.812 1.00 93.50 92 GLU A N 1
ATOM 696 C CA . GLU A 1 92 ? -0.909 -5.819 -29.184 1.00 93.50 92 GLU A CA 1
ATOM 697 C C . GLU A 1 92 ? -1.474 -5.750 -27.759 1.00 93.50 92 GLU A C 1
ATOM 699 O O . GLU A 1 92 ? -2.657 -6.008 -27.530 1.00 93.50 92 GLU A O 1
ATOM 704 N N . ARG A 1 93 ? -0.624 -5.415 -26.782 1.00 93.12 93 ARG A N 1
ATOM 705 C CA . ARG A 1 93 ? -1.046 -5.254 -25.388 1.00 93.12 93 ARG A CA 1
ATOM 706 C C . ARG A 1 93 ? -1.443 -3.806 -25.125 1.00 93.12 93 ARG A C 1
ATOM 708 O O . ARG A 1 93 ? -0.609 -2.911 -25.230 1.00 93.12 93 ARG A O 1
ATOM 715 N N . THR A 1 94 ? -2.677 -3.596 -24.679 1.00 93.75 94 THR A N 1
ATOM 716 C CA . THR A 1 94 ? -3.192 -2.276 -24.294 1.00 93.75 94 THR A CA 1
ATOM 717 C C . THR A 1 94 ? -3.497 -2.226 -22.800 1.00 93.75 94 THR A C 1
ATOM 719 O O . THR A 1 94 ? -4.117 -3.134 -22.250 1.00 93.75 94 THR A O 1
ATOM 722 N N . TYR A 1 95 ? -3.075 -1.144 -22.144 1.00 92.94 95 TYR A N 1
ATOM 723 C CA . TYR A 1 95 ? -3.431 -0.846 -20.757 1.00 92.94 95 TYR A CA 1
ATOM 724 C C . TYR A 1 95 ? -4.562 0.181 -20.729 1.00 92.94 95 TYR A C 1
ATOM 726 O O . TYR A 1 95 ? -4.506 1.210 -21.413 1.00 92.94 95 TYR A O 1
ATOM 734 N N . HIS A 1 96 ? -5.592 -0.106 -19.938 1.00 91.50 96 HIS A N 1
ATOM 735 C CA . HIS A 1 96 ? -6.782 0.729 -19.808 1.00 91.50 96 HIS A CA 1
ATOM 736 C C . HIS A 1 96 ? -6.784 1.443 -18.457 1.00 91.50 96 HIS A C 1
ATOM 738 O O . HIS A 1 96 ? -6.440 0.850 -17.434 1.00 91.50 96 HIS A O 1
ATOM 744 N N . ALA A 1 97 ? -7.192 2.711 -18.458 1.00 90.25 97 ALA A N 1
ATOM 745 C CA . ALA A 1 97 ? -7.424 3.455 -17.228 1.00 90.25 97 ALA A CA 1
ATOM 746 C C . ALA A 1 97 ? -8.728 2.985 -16.568 1.00 90.25 97 ALA A C 1
ATOM 748 O O . ALA A 1 97 ? -9.695 2.658 -17.257 1.00 90.25 97 ALA A O 1
ATOM 749 N N . ALA A 1 98 ? -8.757 2.971 -15.235 1.00 90.62 98 ALA A N 1
ATOM 750 C CA . ALA A 1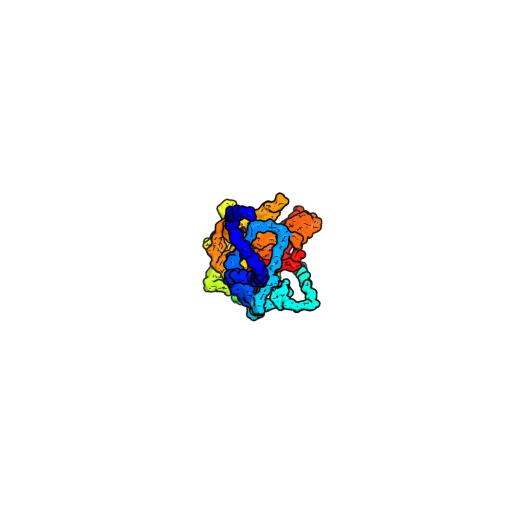 98 ? -9.986 2.715 -14.498 1.00 90.62 98 ALA A CA 1
ATOM 751 C C . ALA A 1 98 ? -10.946 3.905 -14.633 1.00 90.62 98 ALA A C 1
ATOM 753 O O . ALA A 1 98 ? -10.536 5.063 -14.537 1.00 90.62 98 ALA A O 1
ATOM 754 N N . GLU A 1 99 ? -12.233 3.616 -14.799 1.00 92.88 99 GLU A N 1
ATOM 755 C CA . GLU A 1 99 ? -13.281 4.629 -14.731 1.00 92.88 99 GLU A CA 1
ATOM 756 C C . GLU A 1 99 ? -13.702 4.846 -13.278 1.00 92.88 99 GLU A C 1
ATOM 758 O O . GLU A 1 99 ? -13.886 3.900 -12.506 1.00 92.88 99 GLU A O 1
ATOM 763 N N . TYR A 1 100 ? -13.857 6.110 -12.883 1.00 92.25 100 TYR A N 1
ATOM 764 C CA . TYR A 1 100 ? -14.347 6.425 -11.549 1.00 92.25 100 TYR A CA 1
ATOM 765 C C . TYR A 1 100 ? -15.791 5.957 -11.389 1.00 92.25 100 TYR A C 1
ATOM 767 O O . TYR A 1 100 ? -16.656 6.268 -12.205 1.00 92.25 100 TYR A O 1
ATOM 775 N N . TYR A 1 101 ? -16.067 5.277 -10.278 1.00 95.00 101 TYR A N 1
ATOM 776 C CA . TYR A 1 101 ? -17.428 4.920 -9.907 1.00 95.00 101 TYR A CA 1
ATOM 777 C C . TYR A 1 101 ? -18.320 6.168 -9.813 1.00 95.00 101 TYR A C 1
ATOM 779 O O . TYR A 1 101 ? -17.991 7.128 -9.111 1.00 95.00 101 TYR A O 1
ATOM 787 N N . ALA A 1 102 ? -19.463 6.140 -10.501 1.00 96.19 102 ALA A N 1
ATOM 788 C CA . ALA A 1 102 ? -20.342 7.300 -10.651 1.00 96.19 102 ALA A CA 1
ATOM 789 C C . ALA A 1 102 ? -20.883 7.848 -9.316 1.00 96.19 102 ALA A C 1
ATOM 791 O O . ALA A 1 102 ? -21.141 9.043 -9.208 1.00 96.19 102 ALA A O 1
ATOM 792 N N . ASN A 1 103 ? -21.003 7.002 -8.284 1.00 95.38 103 ASN A N 1
ATOM 793 C CA . ASN A 1 103 ? -21.518 7.396 -6.964 1.00 95.38 103 ASN A CA 1
ATOM 794 C C . ASN A 1 103 ? -20.411 7.696 -5.937 1.00 95.38 103 ASN A C 1
ATOM 796 O O . ASN A 1 103 ? -20.649 7.660 -4.724 1.00 95.38 103 ASN A O 1
ATOM 800 N N . ASN A 1 104 ? -19.191 7.977 -6.405 1.00 94.56 104 ASN A N 1
ATOM 801 C CA . ASN A 1 104 ? -18.089 8.368 -5.536 1.00 94.56 104 ASN A CA 1
ATOM 802 C C . ASN A 1 104 ? -18.423 9.602 -4.659 1.00 94.56 104 ASN A C 1
ATOM 804 O O . ASN A 1 104 ? -19.178 10.483 -5.076 1.00 94.56 104 ASN A O 1
ATOM 808 N N . PRO A 1 105 ? -17.827 9.709 -3.454 1.00 95.38 105 PRO A N 1
ATOM 809 C CA . PRO A 1 105 ? -17.003 8.684 -2.807 1.00 95.38 105 PRO A CA 1
ATOM 810 C C . PRO A 1 105 ? -17.855 7.552 -2.203 1.00 95.38 105 PRO A C 1
ATOM 812 O O . PRO A 1 105 ? -19.016 7.751 -1.859 1.00 95.38 105 PRO A O 1
ATOM 815 N N . VAL A 1 106 ? -17.270 6.366 -2.022 1.00 96.81 106 VAL A N 1
ATOM 816 C CA . VAL A 1 106 ? -17.934 5.234 -1.334 1.00 96.81 106 VAL A CA 1
ATOM 817 C C . VAL A 1 106 ? -17.910 5.352 0.198 1.00 96.81 106 VAL A C 1
ATOM 819 O O . VAL A 1 106 ? -18.713 4.729 0.883 1.00 96.81 106 VAL A O 1
ATOM 822 N N . LEU A 1 107 ? -17.032 6.202 0.741 1.00 97.50 107 LEU A N 1
ATOM 823 C CA . LEU A 1 107 ? -16.934 6.533 2.163 1.00 97.50 107 LEU A CA 1
ATOM 824 C C . LEU A 1 107 ? -16.983 8.059 2.327 1.00 97.50 107 LEU A C 1
ATOM 826 O O . LEU A 1 107 ? -16.291 8.781 1.611 1.00 97.50 107 LEU A O 1
ATOM 830 N N . ARG A 1 108 ? -17.811 8.561 3.249 1.00 97.31 108 ARG A N 1
ATOM 831 C CA . ARG A 1 108 ? -17.979 10.001 3.530 1.00 97.31 108 ARG A CA 1
ATOM 832 C C . ARG A 1 108 ? -17.706 10.296 5.005 1.00 97.31 108 ARG A C 1
ATOM 834 O O . ARG A 1 108 ? -17.988 9.420 5.817 1.00 97.31 108 ARG A O 1
ATOM 841 N N . PRO A 1 109 ? -17.203 11.490 5.366 1.00 98.00 109 PRO A N 1
ATOM 842 C CA . PRO A 1 109 ? -17.113 11.923 6.757 1.00 98.00 109 PRO A CA 1
ATOM 843 C C . PRO A 1 109 ? -18.501 12.350 7.259 1.00 98.00 109 PRO A C 1
ATOM 845 O O . PRO A 1 109 ? -18.842 13.529 7.228 1.00 98.00 109 PRO A O 1
ATOM 848 N N . ASP A 1 110 ? -19.326 11.386 7.656 1.00 97.94 110 ASP A N 1
ATOM 849 C CA . ASP A 1 110 ? -20.723 11.567 8.073 1.00 97.94 110 ASP A CA 1
ATOM 850 C C . ASP A 1 110 ? -20.946 11.365 9.583 1.00 97.94 110 ASP A C 1
ATOM 852 O O . ASP A 1 110 ? -22.078 11.441 10.065 1.00 97.94 110 ASP A O 1
ATOM 856 N N . LYS A 1 111 ? -19.872 11.136 10.348 1.00 98.38 111 LYS A N 1
ATOM 857 C CA . LYS A 1 111 ? -19.903 11.014 11.809 1.00 98.38 111 LYS A CA 1
ATOM 858 C C . LYS A 1 111 ? -19.295 12.238 12.501 1.00 98.38 111 LYS A C 1
ATOM 860 O O . LYS A 1 111 ? -18.423 12.892 11.923 1.00 98.38 111 LYS A O 1
ATOM 865 N N . PRO A 1 112 ? -19.701 12.551 13.750 1.00 98.12 112 PRO A N 1
ATOM 866 C CA . PRO A 1 112 ? -19.178 13.708 14.483 1.00 98.12 112 PRO A CA 1
ATOM 867 C C . PRO A 1 112 ? -17.654 13.695 14.671 1.00 98.12 112 PRO A C 1
ATOM 869 O O . PRO A 1 112 ? -17.003 14.717 14.471 1.00 98.12 112 PRO A O 1
ATOM 872 N N . TRP A 1 113 ? -17.067 12.539 14.995 1.00 98.00 113 TRP A N 1
ATOM 873 C CA . TRP A 1 113 ? -15.616 12.403 15.189 1.00 98.00 113 TRP A CA 1
ATOM 874 C C . TRP A 1 113 ? -14.809 12.538 13.889 1.00 98.00 113 TRP A C 1
ATOM 876 O O . TRP A 1 113 ? -13.621 12.841 13.926 1.00 98.00 113 TRP A O 1
ATOM 886 N N . GLU A 1 114 ? -15.445 12.389 12.725 1.00 98.56 114 GLU A N 1
ATOM 887 C CA . GLU A 1 114 ? -14.792 12.553 11.421 1.00 98.56 114 GLU A CA 1
ATOM 888 C C . GLU A 1 114 ? -14.626 14.023 11.014 1.00 98.56 114 GLU A C 1
ATOM 890 O O . GLU A 1 114 ? -13.956 14.314 10.023 1.00 98.56 114 GLU A O 1
ATOM 895 N N . GLN A 1 115 ? -15.222 14.951 11.771 1.00 98.06 115 GLN A N 1
ATOM 896 C CA . GLN A 1 115 ? -15.155 16.392 11.512 1.00 98.06 115 GLN A CA 1
ATOM 897 C C . GLN A 1 115 ? -13.947 17.060 12.184 1.00 98.06 115 GLN A C 1
ATOM 899 O O . GLN A 1 115 ? -13.568 18.177 11.820 1.00 98.06 115 GLN A O 1
ATOM 904 N N . GLU A 1 116 ? -13.327 16.404 13.169 1.00 95.25 116 GLU A N 1
ATOM 905 C CA . GLU A 1 116 ? -12.225 16.982 13.934 1.00 95.25 116 GLU A CA 1
ATOM 906 C C . GLU A 1 116 ? -10.987 17.210 13.049 1.00 95.25 116 GLU A C 1
ATOM 908 O O . GLU A 1 116 ? -10.538 16.329 12.318 1.00 95.25 116 GLU A O 1
ATOM 913 N N . GLY A 1 117 ? -10.415 18.418 13.107 1.00 92.69 117 GLY A N 1
ATOM 914 C CA . GLY A 1 117 ? -9.261 18.807 12.289 1.00 92.69 117 GLY A CA 1
ATOM 915 C C . GLY A 1 117 ? -9.564 19.017 10.799 1.00 92.69 117 GLY A C 1
ATOM 916 O O . GLY A 1 117 ? -8.664 19.422 10.067 1.00 92.69 117 GLY A O 1
ATOM 917 N N . GLY A 1 118 ? -10.804 18.777 10.367 1.00 94.62 118 GLY A N 1
ATOM 918 C CA . GLY A 1 118 ? -11.253 18.851 8.981 1.00 94.62 118 GLY A CA 1
ATOM 919 C C . GLY A 1 118 ? -12.020 17.582 8.582 1.00 94.62 118 GLY A C 1
ATOM 920 O O . GLY A 1 118 ? -11.517 16.488 8.862 1.00 94.62 118 GLY A O 1
ATOM 921 N N . PRO A 1 119 ? -13.184 17.695 7.904 1.00 96.81 119 PRO A N 1
ATOM 922 C CA . PRO A 1 119 ? -13.994 16.545 7.495 1.00 96.81 119 PRO A CA 1
ATOM 923 C C . PRO A 1 119 ? -13.173 15.518 6.707 1.00 96.81 119 PRO A C 1
ATOM 925 O O . PRO A 1 119 ? -12.762 15.779 5.577 1.00 96.81 119 PRO A O 1
ATOM 928 N N . THR A 1 120 ? -12.909 14.354 7.307 1.00 97.31 120 THR A N 1
ATOM 929 C CA . THR A 1 120 ? -12.047 13.316 6.721 1.00 97.31 120 THR A CA 1
ATOM 930 C C . THR A 1 120 ? -12.563 11.921 7.052 1.00 97.31 120 THR A C 1
ATOM 932 O O . THR A 1 120 ? -12.703 11.564 8.219 1.00 97.31 120 THR A O 1
ATOM 935 N N . ALA A 1 121 ? -12.803 11.134 6.004 1.00 97.69 121 ALA A N 1
ATOM 936 C CA . ALA A 1 121 ? -13.005 9.692 6.059 1.00 97.69 121 ALA A CA 1
ATOM 937 C C . ALA A 1 121 ? -12.345 9.089 4.814 1.00 97.69 121 ALA A C 1
ATOM 939 O O . ALA A 1 121 ? -12.933 9.089 3.733 1.00 97.69 121 ALA A O 1
ATOM 940 N N . MET A 1 122 ? -11.083 8.669 4.930 1.00 95.44 122 MET A N 1
ATOM 941 C CA . MET A 1 122 ? -10.320 8.161 3.784 1.00 95.44 122 MET A CA 1
ATOM 942 C C . MET A 1 122 ? -9.288 7.111 4.182 1.00 95.44 122 MET A C 1
ATOM 944 O O . MET A 1 122 ? -8.659 7.208 5.235 1.00 95.44 122 MET A O 1
ATOM 948 N N . VAL A 1 123 ? -9.061 6.140 3.300 1.00 94.75 123 VAL A N 1
ATOM 949 C CA . VAL A 1 123 ? -7.955 5.188 3.431 1.00 94.75 123 VAL A CA 1
ATOM 950 C C . VAL A 1 123 ? -6.668 5.893 3.018 1.00 94.75 123 VAL A C 1
ATOM 952 O O . VAL A 1 123 ? -6.493 6.267 1.860 1.00 94.75 123 VAL A O 1
ATOM 955 N N . PHE A 1 124 ? -5.745 6.065 3.957 1.00 93.94 124 PHE A N 1
ATOM 956 C CA . PHE A 1 124 ? -4.436 6.666 3.731 1.00 93.94 124 PHE A CA 1
ATOM 957 C C . PHE A 1 124 ? -3.343 5.589 3.810 1.00 93.94 124 PHE A C 1
ATOM 959 O O . PHE A 1 124 ? -2.348 5.734 4.531 1.00 93.94 124 PHE A O 1
ATOM 966 N N . SER A 1 125 ? -3.523 4.536 2.993 1.00 95.50 125 SER A N 1
ATOM 967 C CA . SER A 1 125 ? -2.874 3.195 3.016 1.00 95.50 125 SER A CA 1
ATOM 968 C C . SER A 1 125 ? -3.295 2.275 4.169 1.00 95.50 125 SER A C 1
ATOM 970 O O . SER A 1 125 ? -2.726 1.200 4.343 1.00 95.50 125 SER A O 1
ATOM 972 N N . ASP A 1 126 ? -4.317 2.687 4.920 1.00 95.94 126 ASP A N 1
ATOM 973 C CA . ASP A 1 126 ? -4.785 2.049 6.153 1.00 95.94 126 ASP A CA 1
ATOM 974 C C . ASP A 1 126 ? -5.193 0.578 5.999 1.00 95.94 126 ASP A C 1
ATOM 976 O O . ASP A 1 126 ? -5.053 -0.165 6.958 1.00 95.94 126 ASP A O 1
ATOM 980 N N . GLY A 1 127 ? -5.638 0.137 4.821 1.00 94.69 127 GLY A N 1
ATOM 981 C CA . GLY A 1 127 ? -5.963 -1.264 4.540 1.00 94.69 127 GLY A CA 1
ATOM 982 C C . GLY A 1 127 ? -7.454 -1.510 4.308 1.00 94.69 127 GLY A C 1
ATOM 983 O O . GLY A 1 127 ? -8.311 -1.047 5.061 1.00 94.69 127 GLY A O 1
ATOM 984 N N . VAL A 1 128 ? -7.746 -2.265 3.248 1.00 97.56 128 VAL A N 1
ATOM 985 C CA . VAL A 1 128 ? -9.082 -2.765 2.907 1.00 97.56 128 VAL A CA 1
ATOM 986 C C . VAL A 1 128 ? -8.930 -4.230 2.526 1.00 97.56 128 VAL A C 1
ATOM 988 O O . VAL A 1 128 ? -8.248 -4.543 1.553 1.00 97.56 128 VAL A O 1
ATOM 991 N N . TRP A 1 129 ? -9.540 -5.122 3.296 1.00 97.88 129 TRP A N 1
ATOM 992 C CA . TRP A 1 129 ? -9.323 -6.562 3.184 1.00 97.88 129 TRP A CA 1
ATOM 993 C C . TRP A 1 129 ? -10.645 -7.303 3.172 1.00 97.88 129 TRP A C 1
ATOM 995 O O . TRP A 1 129 ? -11.533 -6.983 3.954 1.00 97.88 129 TRP A O 1
ATOM 1005 N N . TYR A 1 130 ? -10.768 -8.327 2.333 1.00 98.19 130 TYR A N 1
ATOM 1006 C CA . TYR A 1 130 ? -11.793 -9.341 2.546 1.00 98.19 130 TYR A CA 1
ATOM 1007 C C . TYR A 1 130 ? -11.285 -10.322 3.600 1.00 98.19 130 TYR A C 1
ATOM 1009 O O . TYR A 1 130 ? -10.283 -11.003 3.383 1.00 98.19 130 TYR A O 1
ATOM 1017 N N . ASP A 1 131 ? -11.960 -10.379 4.742 1.00 98.25 131 ASP A N 1
ATOM 1018 C CA . ASP A 1 131 ? -11.679 -11.348 5.790 1.00 98.25 131 ASP A CA 1
ATOM 1019 C C . ASP A 1 131 ? -12.440 -12.651 5.488 1.00 98.25 131 ASP A C 1
ATOM 1021 O O . ASP A 1 131 ? -13.672 -12.667 5.579 1.00 98.25 131 ASP A O 1
ATOM 1025 N N . PRO A 1 132 ? -11.754 -13.754 5.132 1.00 97.38 132 PRO A N 1
ATOM 1026 C CA . PRO A 1 132 ? -12.420 -15.006 4.793 1.00 97.38 132 PRO A CA 1
ATOM 1027 C C . PRO A 1 132 ? -13.084 -15.687 5.996 1.00 97.38 132 PRO A C 1
ATOM 1029 O O . PRO A 1 132 ? -14.021 -16.459 5.794 1.00 97.38 132 PRO A O 1
ATOM 1032 N N . GLN A 1 133 ? -12.633 -15.409 7.224 1.00 96.94 133 GLN A N 1
ATOM 1033 C CA . GLN A 1 133 ? -13.227 -15.965 8.441 1.00 96.94 133 GLN A CA 1
ATOM 1034 C C . GLN A 1 133 ? -14.593 -15.328 8.709 1.00 96.94 133 GLN A C 1
ATOM 1036 O O . GLN A 1 133 ? -15.570 -16.035 8.948 1.00 96.94 133 GLN A O 1
ATOM 1041 N N . ASP A 1 134 ? -14.671 -14.003 8.590 1.00 97.56 134 ASP A N 1
ATOM 1042 C CA . ASP A 1 134 ? -15.898 -13.248 8.874 1.00 97.56 134 ASP A CA 1
ATOM 1043 C C . ASP A 1 134 ? -16.787 -13.088 7.632 1.00 97.56 134 ASP A C 1
ATOM 1045 O O . ASP A 1 134 ? -17.962 -12.734 7.735 1.00 97.56 134 ASP A O 1
ATOM 1049 N N . ARG A 1 135 ? -16.231 -13.369 6.446 1.00 98.06 135 ARG A N 1
ATOM 1050 C CA . ARG A 1 135 ? -16.862 -13.205 5.129 1.00 98.06 135 ARG A CA 1
ATOM 1051 C C . ARG A 1 135 ? -17.354 -11.777 4.890 1.00 98.06 135 ARG A C 1
ATOM 1053 O O . ARG A 1 135 ? -18.458 -11.558 4.384 1.00 98.06 135 ARG A O 1
ATOM 1060 N N . LEU A 1 136 ? -16.520 -10.811 5.264 1.00 98.31 136 LEU A N 1
ATOM 1061 C CA . LEU A 1 136 ? -16.785 -9.381 5.150 1.00 98.31 136 LEU A CA 1
ATOM 1062 C C . LEU A 1 136 ? -15.561 -8.658 4.603 1.00 98.31 136 LEU A C 1
ATOM 1064 O O . LEU A 1 136 ? -14.424 -8.997 4.928 1.00 98.31 136 LEU A O 1
ATOM 1068 N N . PHE A 1 137 ? -15.803 -7.607 3.832 1.00 98.81 137 PHE A N 1
ATOM 1069 C CA . PHE A 1 137 ? -14.798 -6.581 3.623 1.00 98.81 137 PHE A CA 1
ATOM 1070 C C . PHE A 1 137 ? -14.665 -5.753 4.901 1.00 98.81 137 PHE A C 1
ATOM 1072 O O . PHE A 1 137 ? -15.660 -5.325 5.483 1.00 98.81 137 PHE A O 1
ATOM 1079 N N . LYS A 1 138 ? -13.429 -5.523 5.326 1.00 98.81 138 LYS A N 1
ATOM 1080 C CA . LYS A 1 138 ? -13.040 -4.721 6.481 1.00 98.81 138 LYS A CA 1
ATOM 1081 C C . LYS A 1 138 ? -12.144 -3.591 6.007 1.00 98.81 138 LYS A C 1
ATOM 1083 O O . LYS A 1 138 ? -11.234 -3.817 5.211 1.00 98.81 138 LYS A O 1
ATOM 1088 N N . MET A 1 139 ? -12.404 -2.389 6.488 1.00 98.75 139 MET A N 1
ATOM 1089 C CA . MET A 1 139 ? -11.653 -1.189 6.157 1.00 98.75 139 MET A CA 1
ATOM 1090 C C . MET A 1 139 ? -11.214 -0.503 7.435 1.00 98.75 139 MET A C 1
ATOM 1092 O O . MET A 1 139 ? -12.022 -0.259 8.328 1.00 98.75 139 MET A O 1
ATOM 1096 N N . TRP A 1 140 ? -9.951 -0.109 7.456 1.00 98.75 140 TRP A N 1
ATOM 1097 C CA . TRP A 1 140 ? -9.437 0.876 8.390 1.00 98.75 140 TRP A CA 1
ATOM 1098 C C . TRP A 1 140 ? -9.237 2.176 7.635 1.00 98.75 140 TRP A C 1
ATOM 1100 O O . TRP A 1 140 ? -8.906 2.163 6.449 1.00 98.75 140 TRP A O 1
ATOM 1110 N N . TYR A 1 141 ? -9.497 3.307 8.278 1.00 98.56 141 TYR A N 1
ATOM 1111 C CA . TYR A 1 141 ? -9.428 4.595 7.601 1.00 98.56 141 TYR A CA 1
ATOM 1112 C C . TYR A 1 141 ? -9.155 5.747 8.567 1.00 98.56 141 TYR A C 1
ATOM 1114 O O . TYR A 1 141 ? -9.403 5.660 9.767 1.00 98.56 141 TYR A O 1
ATOM 1122 N N . MET A 1 142 ? -8.667 6.863 8.032 1.00 98.25 142 MET A N 1
ATOM 1123 C CA . MET A 1 142 ? -8.505 8.108 8.775 1.00 98.25 142 MET A CA 1
ATOM 1124 C C . MET A 1 142 ? -9.860 8.756 9.030 1.00 98.25 142 MET A C 1
ATOM 1126 O O . MET A 1 142 ? -10.484 9.232 8.082 1.00 98.25 142 MET A O 1
ATOM 1130 N N . GLY A 1 143 ? -10.284 8.793 10.293 1.00 98.00 143 GLY A N 1
ATOM 1131 C CA . GLY A 1 143 ? -11.449 9.547 10.754 1.00 98.00 143 GLY A CA 1
ATOM 1132 C C . GLY A 1 143 ? -11.008 10.843 11.426 1.00 98.00 143 GLY A C 1
ATOM 1133 O O . GLY A 1 143 ? -10.294 10.802 12.431 1.00 98.00 143 GLY A O 1
ATOM 1134 N N . GLY A 1 144 ? -11.402 11.981 10.852 1.00 97.69 144 GLY A N 1
ATOM 1135 C CA . GLY A 1 144 ? -10.906 13.297 11.256 1.00 97.69 144 GLY A CA 1
ATOM 1136 C C . GLY A 1 144 ? -9.452 13.492 10.822 1.00 97.69 144 GLY A C 1
ATOM 1137 O O . GLY A 1 144 ? -8.617 12.585 10.918 1.00 97.69 144 GLY A O 1
ATOM 1138 N N . TYR A 1 145 ? -9.123 14.667 10.290 1.00 96.38 145 TYR A N 1
ATOM 1139 C CA . TYR A 1 145 ? -7.817 14.878 9.668 1.00 96.38 145 TYR A CA 1
ATOM 1140 C C . TYR A 1 145 ? -6.680 14.708 10.689 1.00 96.38 145 TYR A C 1
ATOM 1142 O O . TYR A 1 145 ? -6.494 15.549 11.575 1.00 96.38 145 TYR A O 1
ATOM 1150 N N . VAL A 1 146 ? -5.904 13.621 10.545 1.00 95.69 146 VAL A N 1
ATOM 1151 C CA . VAL A 1 146 ? -4.756 13.277 11.411 1.00 95.69 146 VAL A CA 1
ATOM 1152 C C . VAL A 1 146 ? -5.196 13.002 12.869 1.00 95.69 146 VAL A C 1
ATOM 1154 O O . VAL A 1 146 ? -4.420 13.222 13.798 1.00 95.69 146 VAL A O 1
ATOM 1157 N N . ARG A 1 147 ? -6.439 12.540 13.100 1.00 96.31 147 ARG A N 1
ATOM 1158 C CA . ARG A 1 147 ? -7.013 12.384 14.459 1.00 96.31 147 ARG A CA 1
ATOM 1159 C C . ARG A 1 147 ? -7.165 10.962 14.962 1.00 96.31 147 ARG A C 1
ATOM 1161 O O . ARG A 1 147 ? -6.934 10.723 16.145 1.00 96.31 147 ARG A O 1
ATOM 1168 N N . SER A 1 148 ? -7.591 10.044 14.102 1.00 97.19 148 SER A N 1
ATOM 1169 C CA . SER A 1 148 ? -7.865 8.672 14.521 1.00 97.19 148 SER A CA 1
ATOM 1170 C C . SER A 1 148 ? -7.803 7.684 13.361 1.00 97.19 148 SER A C 1
ATOM 1172 O O . SER A 1 148 ? -7.916 8.056 12.187 1.00 97.19 148 SER A O 1
ATOM 1174 N N . THR A 1 149 ? -7.636 6.412 13.701 1.00 98.31 149 THR A N 1
ATOM 1175 C CA . THR A 1 149 ? -7.955 5.287 12.825 1.00 98.31 149 THR A CA 1
ATOM 1176 C C . THR A 1 149 ? -9.326 4.749 13.223 1.00 98.31 149 THR A C 1
ATOM 1178 O O . THR A 1 149 ? -9.544 4.349 14.368 1.00 98.31 149 THR A O 1
ATOM 1181 N N . CYS A 1 150 ? -10.246 4.760 12.267 1.00 98.75 150 CYS A N 1
ATOM 1182 C CA . CYS A 1 150 ? -11.605 4.244 12.370 1.00 98.75 150 CYS A CA 1
ATOM 1183 C C . CYS A 1 150 ? -11.748 2.929 11.596 1.00 98.75 150 CYS A C 1
ATOM 1185 O O . CYS A 1 150 ? -10.900 2.599 10.765 1.00 98.75 150 CYS A O 1
ATOM 1187 N N . TYR A 1 151 ? -12.835 2.206 11.853 1.00 98.88 151 TYR A N 1
ATOM 1188 C CA . TYR A 1 151 ? -13.127 0.896 11.275 1.00 98.88 151 TYR A CA 1
ATOM 1189 C C . TYR A 1 151 ? -14.503 0.851 10.605 1.00 98.88 151 TYR A C 1
ATOM 1191 O O . TYR A 1 151 ? -15.486 1.362 11.138 1.00 98.88 151 TYR A O 1
ATOM 1199 N N . ALA A 1 152 ? -14.597 0.228 9.437 1.00 98.88 152 ALA A N 1
ATOM 1200 C CA . ALA A 1 152 ? -15.853 0.012 8.731 1.00 98.88 152 ALA A CA 1
ATOM 1201 C C . ALA A 1 152 ? -15.902 -1.392 8.123 1.00 98.88 152 ALA A C 1
ATOM 1203 O O . ALA A 1 152 ? -14.870 -1.976 7.789 1.00 98.88 152 ALA A O 1
ATOM 1204 N N . VAL A 1 153 ? -17.111 -1.920 7.944 1.00 98.88 153 VAL A N 1
ATOM 1205 C CA . VAL A 1 153 ? -17.349 -3.224 7.314 1.00 98.88 153 VAL A CA 1
ATOM 1206 C C . VAL A 1 153 ? -18.265 -3.095 6.111 1.00 98.88 153 VAL A C 1
ATOM 1208 O O . VAL A 1 153 ? -19.070 -2.173 6.018 1.00 98.88 153 VAL A O 1
ATOM 1211 N N . SER A 1 154 ? -18.149 -4.024 5.173 1.00 98.81 154 SER A N 1
ATOM 1212 C CA . SER A 1 154 ? -18.987 -4.075 3.984 1.00 98.81 154 SER A CA 1
ATOM 1213 C C . SER A 1 154 ? -19.175 -5.514 3.512 1.00 98.81 154 SER A C 1
ATOM 1215 O O . SER A 1 154 ? -18.323 -6.377 3.720 1.00 98.81 154 SER A O 1
ATOM 1217 N N . ARG A 1 155 ? -20.303 -5.785 2.852 1.00 98.50 155 ARG A N 1
ATOM 1218 C CA . ARG A 1 155 ? -20.568 -7.072 2.188 1.00 98.50 155 ARG A CA 1
ATOM 1219 C C . ARG A 1 155 ? -20.154 -7.079 0.717 1.00 98.50 155 ARG A C 1
ATOM 1221 O O . ARG A 1 155 ? -19.975 -8.155 0.160 1.00 98.50 155 ARG A O 1
ATOM 1228 N N . ASP A 1 156 ? -20.004 -5.908 0.106 1.00 97.62 156 ASP A N 1
ATOM 1229 C CA . ASP A 1 156 ? -19.780 -5.744 -1.336 1.00 97.62 156 ASP A CA 1
ATOM 1230 C C . ASP A 1 156 ? -18.568 -4.861 -1.684 1.00 97.62 156 ASP A C 1
ATOM 1232 O O . ASP A 1 156 ? -18.216 -4.737 -2.853 1.00 97.62 156 ASP A O 1
ATOM 1236 N N . GLY A 1 157 ? -17.920 -4.255 -0.686 1.00 96.62 157 GLY A N 1
ATOM 1237 C CA . GLY A 1 157 ? -16.780 -3.355 -0.863 1.00 96.62 157 GLY A CA 1
ATOM 1238 C C . GLY A 1 157 ? -17.159 -1.936 -1.312 1.00 96.62 157 GLY A C 1
ATOM 1239 O O . GLY A 1 157 ? -16.270 -1.104 -1.500 1.00 96.62 157 GLY A O 1
ATOM 1240 N N . VAL A 1 158 ? -18.453 -1.633 -1.456 1.00 97.00 158 VAL A N 1
ATOM 1241 C CA . VAL A 1 158 ? -18.975 -0.347 -1.952 1.00 97.00 158 VAL A CA 1
ATOM 1242 C C . VAL A 1 158 ? -19.840 0.347 -0.901 1.00 97.00 158 VAL A C 1
ATOM 1244 O O . VAL A 1 158 ? -19.692 1.549 -0.692 1.00 97.00 158 VAL A O 1
ATOM 1247 N N . HIS A 1 159 ? -20.708 -0.386 -0.205 1.00 97.94 159 HIS A N 1
ATOM 1248 C CA . HIS A 1 159 ? -21.555 0.149 0.860 1.00 97.94 159 HIS A CA 1
ATOM 1249 C C . HIS A 1 159 ? -20.953 -0.190 2.220 1.00 97.94 159 HIS A C 1
ATOM 1251 O O . HIS A 1 159 ? -20.827 -1.364 2.573 1.00 97.94 159 HIS A O 1
ATOM 1257 N N . TRP A 1 160 ? -20.575 0.839 2.976 1.00 98.62 160 TRP A N 1
ATOM 1258 C CA . TRP A 1 160 ? -19.817 0.696 4.217 1.00 98.62 160 TRP A CA 1
ATOM 1259 C C . TRP A 1 160 ? -20.664 1.020 5.445 1.00 98.62 160 TRP A C 1
ATOM 1261 O O . TRP A 1 160 ? -21.238 2.102 5.559 1.00 98.62 160 TRP A O 1
ATOM 1271 N N . GLU A 1 161 ? -20.696 0.085 6.389 1.00 98.69 161 GLU A N 1
ATOM 1272 C CA . GLU A 1 161 ? -21.259 0.254 7.722 1.00 98.69 161 GLU A CA 1
ATOM 1273 C C . GLU A 1 161 ? -20.151 0.661 8.703 1.00 98.69 161 GLU A C 1
ATOM 1275 O O . GLU A 1 161 ? -19.068 0.074 8.721 1.00 98.69 161 GLU A O 1
ATOM 1280 N N . LYS A 1 162 ? -20.431 1.668 9.534 1.00 98.69 162 LYS A N 1
ATOM 1281 C CA . LYS A 1 162 ? -19.543 2.166 10.594 1.00 98.69 162 LYS A CA 1
ATOM 1282 C C . LYS A 1 162 ? -20.113 1.739 11.954 1.00 98.69 162 LYS A C 1
ATOM 1284 O O . LYS A 1 162 ? -20.927 2.490 12.503 1.00 98.69 162 LYS A O 1
ATOM 1289 N N . PRO A 1 163 ? -19.770 0.542 12.460 1.00 98.31 163 PRO A N 1
ATOM 1290 C CA . PRO A 1 163 ? -20.385 -0.004 13.666 1.00 98.31 163 PRO A CA 1
ATOM 1291 C C . PRO A 1 163 ? -19.982 0.795 14.909 1.00 98.31 163 PRO A C 1
ATOM 1293 O O . PRO A 1 163 ? -18.867 1.303 14.988 1.00 98.31 163 PRO A O 1
ATOM 1296 N N . ALA A 1 164 ? -20.869 0.879 15.900 1.00 98.19 164 ALA A N 1
ATOM 1297 C CA . ALA A 1 164 ? -20.483 1.355 17.225 1.00 98.19 164 ALA A CA 1
ATOM 1298 C C . ALA A 1 164 ? -19.661 0.266 17.931 1.00 98.19 164 ALA A C 1
ATOM 1300 O O . ALA A 1 164 ? -20.105 -0.876 18.035 1.00 98.19 164 ALA A O 1
ATOM 1301 N N . LEU A 1 165 ? -18.473 0.633 18.397 1.00 98.38 165 LEU A N 1
ATOM 1302 C CA . LEU A 1 165 ? -17.500 -0.229 19.057 1.00 98.38 165 LEU A CA 1
ATOM 1303 C C . LEU A 1 165 ? -17.358 0.173 20.530 1.00 98.38 165 LEU A C 1
ATOM 1305 O O . LEU A 1 165 ? -17.786 1.251 20.952 1.00 98.38 165 LEU A O 1
ATOM 1309 N N . ASP A 1 166 ? -16.755 -0.709 21.312 1.00 97.94 166 ASP A N 1
ATOM 1310 C CA . ASP A 1 166 ? -16.487 -0.566 22.743 1.00 97.94 166 ASP A CA 1
ATOM 1311 C C . ASP A 1 166 ? -15.130 0.085 23.053 1.00 97.94 166 ASP A C 1
ATOM 1313 O O . ASP A 1 166 ? -14.997 0.696 24.111 1.00 97.94 166 ASP A O 1
ATOM 1317 N N . VAL A 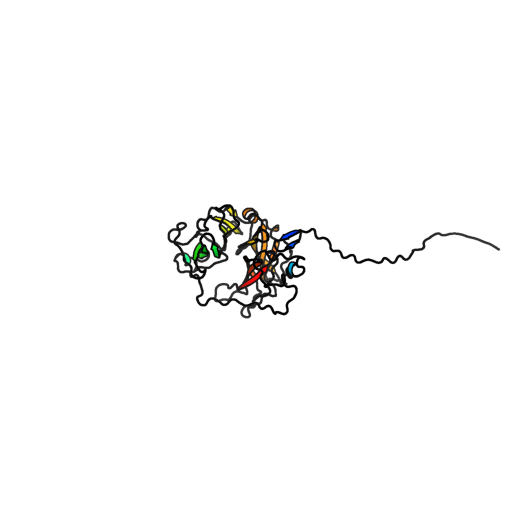1 167 ? -14.168 0.043 22.121 1.00 98.00 167 VAL A N 1
ATOM 1318 C CA . VAL A 1 167 ? -12.855 0.718 22.237 1.00 98.00 167 VAL A CA 1
ATOM 1319 C C . VAL A 1 167 ? -13.010 2.196 22.610 1.00 98.00 167 VAL A C 1
ATOM 1321 O O . VAL A 1 167 ? -12.399 2.681 23.561 1.00 98.00 167 VAL A O 1
ATOM 1324 N N . GLN A 1 168 ? -13.868 2.909 21.879 1.00 97.50 168 GLN A N 1
ATOM 1325 C CA . GLN A 1 168 ? -14.356 4.228 22.259 1.00 97.50 168 GLN A CA 1
ATOM 1326 C C . GLN A 1 168 ? -15.886 4.232 22.112 1.00 97.50 168 GLN A C 1
ATOM 1328 O O . GLN A 1 168 ? -16.385 4.398 20.990 1.00 97.50 168 GLN A O 1
ATOM 1333 N N . PRO A 1 169 ? -16.629 4.044 23.224 1.00 97.62 169 PRO A N 1
ATOM 1334 C CA . PRO A 1 169 ? -18.059 3.757 23.199 1.00 97.62 169 PRO A CA 1
ATOM 1335 C C . PRO A 1 169 ? -18.874 4.717 22.330 1.00 97.62 169 PRO A C 1
ATOM 1337 O O . PRO A 1 169 ? -18.779 5.938 22.458 1.00 97.62 169 PRO A O 1
ATOM 1340 N N . GLY A 1 170 ? -19.699 4.146 21.450 1.00 96.81 170 GLY A N 1
ATOM 1341 C CA . GLY A 1 170 ? -20.583 4.903 20.555 1.00 96.81 170 GLY A CA 1
ATOM 1342 C C . GLY A 1 170 ? -19.911 5.429 19.281 1.00 96.81 170 GLY A C 1
ATOM 1343 O O . GLY A 1 170 ? -20.558 6.122 18.495 1.00 96.81 170 GLY A O 1
ATOM 1344 N N . THR A 1 171 ? -18.642 5.089 19.052 1.00 98.62 171 THR A N 1
ATOM 1345 C CA . THR A 1 171 ? -17.888 5.440 17.840 1.00 98.62 171 THR A CA 1
ATOM 1346 C C . THR A 1 171 ? -17.361 4.191 17.141 1.00 98.62 171 THR A C 1
ATOM 1348 O O . THR A 1 171 ? -17.418 3.103 17.701 1.00 98.62 171 THR A O 1
ATOM 1351 N N . ASN A 1 172 ? -16.816 4.341 15.935 1.00 98.75 172 ASN A N 1
ATOM 1352 C CA . ASN A 1 172 ? -16.083 3.277 15.244 1.00 98.75 172 ASN A CA 1
ATOM 1353 C C . ASN A 1 172 ? -14.557 3.493 15.277 1.00 98.75 172 ASN A C 1
ATOM 1355 O O . ASN A 1 172 ? -13.844 3.013 14.393 1.00 98.75 172 ASN A O 1
ATOM 1359 N N . ILE A 1 173 ? -14.055 4.259 16.250 1.00 98.75 173 ILE A N 1
ATOM 1360 C CA . ILE A 1 173 ? -12.624 4.514 16.437 1.00 98.75 173 ILE A CA 1
ATOM 1361 C C . ILE A 1 173 ? -11.978 3.267 17.047 1.00 98.75 173 ILE A C 1
ATOM 1363 O O . ILE A 1 173 ? -12.430 2.780 18.078 1.00 98.75 173 ILE A O 1
ATOM 1367 N N . VAL A 1 174 ? -10.901 2.783 16.422 1.00 98.56 174 VAL A N 1
ATOM 1368 C CA . VAL A 1 174 ? -10.103 1.645 16.920 1.00 98.56 174 VAL A CA 1
ATOM 1369 C C . VAL A 1 174 ? -8.729 2.066 17.429 1.00 98.56 174 VAL A C 1
ATOM 1371 O O . VAL A 1 174 ? -8.131 1.362 18.228 1.00 98.56 174 VAL A O 1
ATOM 1374 N N . GLN A 1 175 ? -8.225 3.223 16.991 1.00 97.44 175 GLN A N 1
ATOM 1375 C CA . GLN A 1 175 ? -6.997 3.813 17.517 1.00 97.44 175 GLN A CA 1
ATOM 1376 C C . GLN A 1 175 ? -7.130 5.336 17.516 1.00 97.44 175 GLN A C 1
ATOM 1378 O O . GLN A 1 175 ? -7.121 5.973 16.459 1.00 97.44 175 GLN A O 1
ATOM 1383 N N . ALA A 1 176 ? -7.264 5.930 18.699 1.00 95.19 176 ALA A N 1
ATOM 1384 C CA . ALA A 1 176 ? -7.296 7.379 18.860 1.00 95.19 176 ALA A CA 1
ATOM 1385 C C . ALA A 1 176 ? -5.875 7.961 18.892 1.00 95.19 176 ALA A C 1
ATOM 1387 O O . ALA A 1 176 ? -4.934 7.326 19.367 1.00 95.19 176 ALA A O 1
ATOM 1388 N N . GLY A 1 177 ? -5.729 9.201 18.429 1.00 92.69 177 GLY A N 1
ATOM 1389 C CA . GLY A 1 177 ? -4.489 9.955 18.552 1.00 92.69 177 GLY A CA 1
ATOM 1390 C C . GLY A 1 177 ? -3.879 10.357 17.217 1.00 92.69 177 GLY A C 1
ATOM 1391 O O . GLY A 1 177 ? -4.228 9.879 16.136 1.00 92.69 177 GLY A O 1
ATOM 1392 N N . ARG A 1 178 ? -2.941 11.300 17.309 1.00 92.38 178 ARG A N 1
ATOM 1393 C CA . ARG A 1 178 ? -2.324 11.910 16.137 1.00 92.38 178 ARG A CA 1
ATOM 1394 C C . ARG A 1 178 ? -1.583 10.866 15.304 1.00 92.38 178 ARG A C 1
ATOM 1396 O O . ARG A 1 178 ? -0.704 10.181 15.809 1.00 92.38 178 ARG A O 1
ATOM 1403 N N . ARG A 1 179 ? -1.866 10.837 14.003 1.00 93.62 179 ARG A N 1
ATOM 1404 C CA . ARG A 1 179 ? -1.302 9.865 13.056 1.00 93.62 179 ARG A CA 1
ATOM 1405 C C . ARG A 1 179 ? -1.037 10.450 11.674 1.00 93.62 179 ARG A C 1
ATOM 1407 O O . ARG A 1 179 ? -1.673 11.419 11.284 1.00 93.62 179 ARG A O 1
ATOM 1414 N N . ASP A 1 180 ? -0.148 9.834 10.907 1.00 94.44 180 ASP A N 1
ATOM 1415 C CA . ASP A 1 180 ? 0.001 10.076 9.467 1.00 94.44 180 ASP A CA 1
ATOM 1416 C C . ASP A 1 180 ? -0.576 8.877 8.684 1.00 94.44 180 ASP A C 1
ATOM 1418 O O . ASP A 1 180 ? -1.737 8.516 8.875 1.00 94.44 180 ASP A O 1
ATOM 1422 N N . SER A 1 181 ? 0.195 8.232 7.810 1.00 93.88 181 SER A N 1
ATOM 1423 C CA . SER A 1 181 ? -0.153 6.947 7.203 1.00 93.88 181 SER A CA 1
ATOM 1424 C C . SER A 1 181 ? -0.316 5.848 8.251 1.00 93.88 181 SER A C 1
ATOM 1426 O O . SER A 1 181 ? 0.361 5.834 9.279 1.00 93.88 181 SER A O 1
ATOM 1428 N N . ALA A 1 182 ? -1.238 4.935 7.983 1.00 96.38 182 ALA A N 1
ATOM 1429 C CA . ALA A 1 182 ? -1.374 3.688 8.712 1.00 96.38 182 ALA A CA 1
ATOM 1430 C C . ALA A 1 182 ? -1.369 2.553 7.691 1.00 96.38 182 ALA A C 1
ATOM 1432 O O . ALA A 1 182 ? -1.720 2.780 6.535 1.00 96.38 182 ALA A O 1
ATOM 1433 N N . THR A 1 183 ? -0.999 1.352 8.111 1.00 97.88 183 THR A N 1
ATOM 1434 C CA . THR A 1 183 ? -1.241 0.127 7.352 1.00 97.88 183 THR A CA 1
ATOM 1435 C C . THR A 1 183 ? -1.692 -0.951 8.314 1.00 97.88 183 THR A C 1
ATOM 1437 O O . THR A 1 183 ? -0.918 -1.378 9.165 1.00 97.88 183 THR A O 1
ATOM 1440 N N . VAL A 1 184 ? -2.940 -1.380 8.184 1.00 98.56 184 VAL A N 1
ATOM 1441 C CA . VAL A 1 184 ? -3.464 -2.594 8.794 1.00 98.56 184 VAL A CA 1
ATOM 1442 C C . VAL A 1 184 ? -3.339 -3.712 7.776 1.00 98.56 184 VAL A C 1
ATOM 1444 O O . VAL A 1 184 ? -3.858 -3.622 6.662 1.00 98.56 184 VAL A O 1
ATOM 1447 N N . TRP A 1 185 ? -2.636 -4.768 8.162 1.00 98.56 185 TRP A N 1
ATOM 1448 C CA . TRP A 1 185 ? -2.472 -5.977 7.374 1.00 98.56 185 TRP A CA 1
ATOM 1449 C C . TRP A 1 185 ? -3.242 -7.124 8.025 1.00 98.56 185 TRP A C 1
ATOM 1451 O O . TRP A 1 185 ? -3.033 -7.408 9.207 1.00 98.56 185 TRP A O 1
ATOM 1461 N N . LEU A 1 186 ? -4.107 -7.782 7.251 1.00 98.25 186 LEU A N 1
ATOM 1462 C CA . LEU A 1 186 ? -4.686 -9.074 7.613 1.00 98.25 186 LEU A CA 1
ATOM 1463 C C . LEU A 1 186 ? -3.695 -10.169 7.207 1.00 98.25 186 LEU A C 1
ATOM 1465 O O . LEU A 1 186 ? -3.537 -10.473 6.025 1.00 98.25 186 LEU A O 1
ATOM 1469 N N . ASP A 1 187 ? -3.002 -10.736 8.188 1.00 97.31 187 ASP A N 1
ATOM 1470 C CA . ASP A 1 187 ? -2.011 -11.777 7.954 1.00 97.31 187 ASP A CA 1
ATOM 1471 C C . ASP A 1 187 ? -2.676 -13.157 7.958 1.00 97.31 187 ASP A C 1
ATOM 1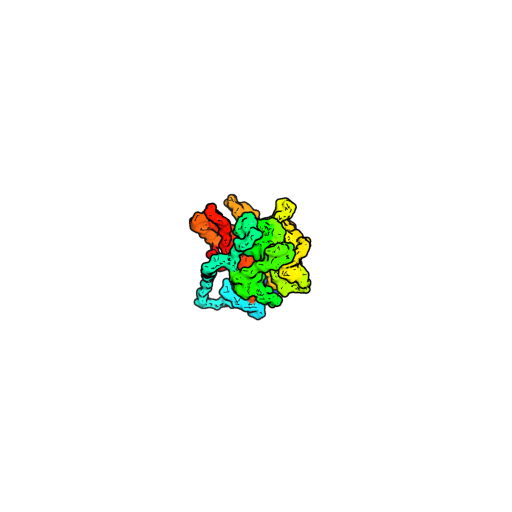473 O O . ASP A 1 187 ? -2.969 -13.727 9.008 1.00 97.31 187 ASP A O 1
ATOM 1477 N N . LEU A 1 188 ? -2.932 -13.681 6.759 1.00 94.69 188 LEU A N 1
ATOM 1478 C CA . LEU A 1 188 ? -3.539 -14.999 6.563 1.00 94.69 188 LEU A CA 1
ATOM 1479 C C . LEU A 1 188 ? -2.561 -16.162 6.811 1.00 94.69 188 LEU A C 1
ATOM 1481 O O . LEU A 1 188 ? -2.998 -17.311 6.843 1.00 94.69 188 LEU A O 1
ATOM 1485 N N . GLU A 1 189 ? -1.262 -15.888 6.974 1.00 94.31 189 GLU A N 1
ATOM 1486 C CA . GLU A 1 189 ? -0.236 -16.897 7.274 1.00 94.31 189 GLU A CA 1
ATOM 1487 C C . GLU A 1 189 ? 0.138 -16.937 8.766 1.00 94.31 189 GLU A C 1
ATOM 1489 O O . GLU A 1 189 ? 0.878 -17.829 9.198 1.00 94.31 189 GLU A O 1
ATOM 1494 N N . GLU A 1 190 ? -0.364 -15.990 9.563 1.00 96.69 190 GLU A N 1
ATOM 1495 C CA . GLU A 1 190 ? -0.075 -15.910 10.989 1.00 96.69 190 GLU A CA 1
ATOM 1496 C C . GLU A 1 190 ? -0.651 -17.111 11.751 1.00 96.69 190 GLU A C 1
ATOM 1498 O O . GLU A 1 190 ? -1.811 -17.496 11.591 1.00 96.69 190 GLU A O 1
ATOM 1503 N N . LYS A 1 191 ? 0.179 -17.689 12.623 1.00 96.50 191 LYS A N 1
ATOM 1504 C CA . LYS A 1 191 ? -0.176 -18.851 13.446 1.00 96.50 191 LYS A CA 1
ATOM 1505 C C . LYS A 1 191 ? -0.608 -18.453 14.848 1.00 96.50 191 LYS A C 1
ATOM 1507 O O . LYS A 1 191 ? -1.355 -19.196 15.478 1.00 96.50 191 LYS A O 1
ATOM 1512 N N . ASP A 1 192 ? -0.123 -17.319 15.344 1.00 98.00 192 ASP A N 1
ATOM 1513 C CA . ASP A 1 192 ? -0.573 -16.761 16.611 1.00 98.00 192 ASP A CA 1
ATOM 1514 C C . ASP A 1 192 ? -1.856 -15.938 16.395 1.00 98.00 192 ASP A C 1
ATOM 1516 O O . ASP A 1 192 ? -1.796 -14.847 15.816 1.00 98.00 192 ASP A O 1
ATOM 1520 N N . PRO A 1 193 ? -3.024 -16.399 16.880 1.00 97.00 193 PRO A N 1
ATOM 1521 C CA . PRO A 1 193 ? -4.278 -15.684 16.680 1.00 97.00 193 PRO A CA 1
ATOM 1522 C C . PRO A 1 193 ? -4.267 -14.277 17.289 1.00 97.00 193 PRO A C 1
ATOM 1524 O O . PRO A 1 193 ? -5.033 -13.437 16.833 1.00 97.00 193 PRO A O 1
ATOM 1527 N N . GLN A 1 194 ? -3.392 -13.975 18.258 1.00 98.25 194 GLN A N 1
ATOM 1528 C CA . GLN A 1 194 ? -3.256 -12.629 18.833 1.00 98.25 194 GLN A CA 1
ATOM 1529 C C . GLN A 1 194 ? -2.538 -11.642 17.901 1.00 98.25 194 GLN A C 1
ATOM 1531 O O . GLN A 1 194 ? -2.558 -10.435 18.134 1.00 98.25 194 GLN A O 1
ATOM 1536 N N . ARG A 1 195 ? -1.903 -12.140 16.833 1.00 98.25 195 ARG A N 1
ATOM 1537 C CA . ARG A 1 195 ? -1.096 -11.363 15.878 1.00 98.25 195 ARG A CA 1
ATOM 1538 C C . ARG A 1 195 ? -1.687 -11.339 14.472 1.00 98.25 195 ARG A C 1
ATOM 1540 O O . ARG A 1 195 ? -1.020 -10.896 13.531 1.00 98.25 195 ARG A O 1
ATOM 1547 N N . ARG A 1 196 ? -2.922 -11.828 14.332 1.00 98.00 196 ARG A N 1
ATOM 1548 C CA . ARG A 1 196 ? -3.640 -11.991 13.062 1.00 98.00 196 ARG A CA 1
ATOM 1549 C C . ARG A 1 196 ? -3.724 -10.687 12.270 1.00 98.00 196 ARG A C 1
ATOM 1551 O O . ARG A 1 196 ? -3.517 -10.684 11.059 1.00 98.00 196 ARG A O 1
ATOM 1558 N N . PHE A 1 197 ? -3.979 -9.578 12.956 1.00 98.75 197 PHE A N 1
ATOM 1559 C CA . PHE A 1 197 ? -3.907 -8.238 12.391 1.00 98.75 197 PHE A CA 1
ATOM 1560 C C . PHE A 1 197 ? -2.652 -7.527 12.880 1.00 98.75 197 PHE A C 1
ATOM 1562 O O . PHE A 1 197 ? -2.279 -7.604 14.053 1.00 98.75 197 PHE A O 1
ATOM 1569 N N . LYS A 1 198 ? -2.005 -6.807 11.965 1.00 98.75 198 LYS A N 1
ATOM 1570 C CA . LYS A 1 198 ? -0.783 -6.045 12.232 1.00 98.75 198 LYS A CA 1
ATOM 1571 C C . LYS A 1 198 ? -1.003 -4.606 11.798 1.00 98.75 198 LYS A C 1
ATOM 1573 O O . LYS A 1 198 ? -1.312 -4.373 10.633 1.00 98.75 198 LYS A O 1
ATOM 1578 N N . LEU A 1 199 ? -0.855 -3.655 12.716 1.00 98.62 199 LEU A N 1
ATOM 1579 C CA . LEU A 1 199 ? -0.952 -2.225 12.425 1.00 98.62 199 LEU A CA 1
ATOM 1580 C C . LEU A 1 199 ? 0.439 -1.603 12.461 1.00 98.62 199 LEU A C 1
ATOM 1582 O O . LEU A 1 199 ? 1.148 -1.707 13.458 1.00 98.62 199 LEU A O 1
ATOM 1586 N N . PHE A 1 200 ? 0.785 -0.906 11.386 1.00 98.38 200 PHE A N 1
ATOM 1587 C CA . PHE A 1 200 ? 1.953 -0.044 11.276 1.00 98.38 200 PHE A CA 1
ATOM 1588 C C . PHE A 1 200 ? 1.470 1.399 11.204 1.00 98.38 200 PHE A C 1
ATOM 1590 O O . PHE A 1 200 ? 0.847 1.793 10.218 1.00 98.38 200 PHE A O 1
ATOM 1597 N N . LEU A 1 201 ? 1.728 2.190 12.240 1.00 97.44 201 LEU A N 1
ATOM 1598 C CA . LEU A 1 201 ? 1.265 3.571 12.323 1.00 97.44 201 LEU A CA 1
ATOM 1599 C C . LEU A 1 201 ? 2.448 4.530 12.205 1.00 97.44 201 LEU A C 1
ATOM 1601 O O . LEU A 1 201 ? 3.306 4.579 13.083 1.00 97.44 201 LEU A O 1
ATOM 1605 N N . SER A 1 202 ? 2.489 5.316 11.129 1.00 96.50 202 SER A N 1
ATOM 1606 C CA . SER A 1 202 ? 3.480 6.378 10.959 1.00 96.50 202 SER A CA 1
ATOM 1607 C C . SER A 1 202 ? 3.125 7.555 11.856 1.00 96.50 202 SER A C 1
ATOM 1609 O O . SER A 1 202 ? 2.098 8.213 11.666 1.00 96.50 202 SER A O 1
ATOM 1611 N N . GLN A 1 203 ? 3.993 7.858 12.816 1.00 94.38 203 GLN A N 1
ATOM 1612 C CA . GLN A 1 203 ? 3.791 8.956 13.754 1.00 94.38 203 GLN A CA 1
ATOM 1613 C C . GLN A 1 203 ? 5.112 9.568 14.225 1.00 94.38 203 GLN A C 1
ATOM 1615 O O . GLN A 1 203 ? 6.207 9.090 13.914 1.00 94.38 203 GLN A O 1
ATOM 1620 N N . ARG A 1 204 ? 5.013 10.699 14.929 1.00 92.94 204 ARG A N 1
ATOM 1621 C CA . ARG A 1 204 ? 6.181 11.341 15.532 1.00 92.94 204 ARG A CA 1
ATOM 1622 C C . ARG A 1 204 ? 6.631 10.533 16.742 1.00 92.94 204 ARG A C 1
ATOM 1624 O O . ARG A 1 204 ? 5.815 10.220 17.601 1.00 92.94 204 ARG A O 1
ATOM 1631 N N . HIS A 1 205 ? 7.922 10.243 16.798 1.00 91.88 205 HIS A N 1
ATOM 1632 C CA . HIS A 1 205 ? 8.568 9.564 17.912 1.00 91.88 205 HIS A CA 1
ATOM 1633 C C . HIS A 1 205 ? 9.928 10.216 18.146 1.00 91.88 205 HIS A C 1
ATOM 1635 O O . HIS A 1 205 ? 10.702 10.389 17.199 1.00 91.88 205 HIS A O 1
ATOM 1641 N N . GLU A 1 206 ? 10.191 10.625 19.388 1.00 88.31 206 GLU A N 1
ATOM 1642 C CA . GLU A 1 206 ? 11.366 11.423 19.757 1.00 88.31 206 GLU A CA 1
ATOM 1643 C C . GLU A 1 206 ? 11.539 12.647 18.827 1.00 88.31 206 GLU A C 1
ATOM 1645 O O . GLU A 1 206 ? 10.609 13.437 18.649 1.00 88.31 206 GLU A O 1
ATOM 1650 N N . ALA A 1 207 ? 12.711 12.817 18.209 1.00 83.19 207 ALA A N 1
ATOM 1651 C CA . ALA A 1 207 ? 13.010 13.931 17.308 1.00 83.19 207 ALA A CA 1
ATOM 1652 C C . ALA A 1 207 ? 12.527 13.715 15.853 1.00 83.19 207 ALA A C 1
ATOM 1654 O O . ALA A 1 207 ? 12.704 14.597 15.007 1.00 83.19 207 ALA A O 1
ATOM 1655 N N . GLY A 1 208 ? 11.942 12.557 15.522 1.00 91.56 208 GLY A N 1
ATOM 1656 C CA . GLY A 1 208 ? 11.757 12.109 14.139 1.00 91.56 208 GLY A CA 1
ATOM 1657 C C . GLY A 1 208 ? 10.392 11.501 13.818 1.00 91.56 208 GLY A C 1
ATOM 1658 O O . GLY A 1 208 ? 9.430 11.613 14.576 1.00 91.56 208 GLY A O 1
ATOM 1659 N N . TRP A 1 209 ? 10.306 10.905 12.629 1.00 94.94 209 TRP A N 1
ATOM 1660 C CA . TRP A 1 209 ? 9.218 10.006 12.245 1.00 94.94 209 TRP A CA 1
ATOM 1661 C C . TRP A 1 209 ? 9.672 8.557 12.429 1.00 94.94 209 TRP A C 1
ATOM 1663 O O . TRP A 1 209 ? 10.813 8.217 12.102 1.00 94.94 209 TRP A O 1
ATOM 1673 N N . ALA A 1 210 ? 8.758 7.724 12.915 1.00 96.00 210 ALA A N 1
ATOM 1674 C CA . ALA A 1 210 ? 8.918 6.281 13.037 1.00 96.00 210 ALA A CA 1
ATOM 1675 C C . ALA A 1 210 ? 7.560 5.591 12.837 1.00 96.00 210 ALA A C 1
ATOM 1677 O O . ALA A 1 210 ? 6.510 6.242 12.835 1.00 96.00 210 ALA A O 1
ATOM 1678 N N . LEU A 1 211 ? 7.583 4.270 12.692 1.00 97.56 211 LEU A N 1
ATOM 1679 C CA . LEU A 1 211 ? 6.402 3.425 12.794 1.00 97.56 211 LEU A CA 1
ATOM 1680 C C . LEU A 1 211 ? 6.286 2.894 14.222 1.00 97.56 211 LEU A C 1
ATOM 1682 O O . LEU A 1 211 ? 7.257 2.337 14.736 1.00 97.56 211 LEU A O 1
ATOM 1686 N N . SER A 1 212 ? 5.109 2.991 14.831 1.00 97.75 212 SER A N 1
ATOM 1687 C CA . SER A 1 212 ? 4.732 2.066 15.901 1.00 97.75 212 SER A CA 1
ATOM 1688 C C . SER A 1 212 ? 4.051 0.841 15.298 1.00 97.75 212 SER A C 1
ATOM 1690 O O . SER A 1 212 ? 3.278 0.946 14.342 1.00 97.75 212 SER A O 1
ATOM 1692 N N . VAL A 1 213 ? 4.371 -0.327 15.847 1.00 98.56 213 VAL A N 1
ATOM 1693 C CA . VAL A 1 213 ? 3.814 -1.616 15.437 1.00 98.56 213 VAL A CA 1
ATOM 1694 C C . VAL A 1 213 ? 2.897 -2.125 16.538 1.00 98.56 213 VAL A C 1
ATOM 1696 O O . VAL A 1 213 ? 3.288 -2.126 17.706 1.00 98.56 213 VAL A O 1
ATOM 1699 N N . TYR A 1 214 ? 1.711 -2.584 16.156 1.00 98.69 214 TYR A N 1
ATOM 1700 C CA . TYR A 1 214 ? 0.716 -3.177 17.047 1.00 98.69 214 TYR A CA 1
ATOM 1701 C C . TYR A 1 214 ? 0.221 -4.499 16.477 1.00 98.69 214 TYR A C 1
ATOM 1703 O O . TYR A 1 214 ? 0.216 -4.704 15.259 1.00 98.69 214 TYR A O 1
ATOM 1711 N N . PHE A 1 215 ? -0.259 -5.360 17.367 1.00 98.81 215 PHE A N 1
ATOM 1712 C CA . PHE A 1 215 ? -0.952 -6.593 17.021 1.00 98.81 215 PHE A CA 1
ATOM 1713 C C . PHE A 1 215 ? -2.379 -6.571 17.558 1.00 98.81 215 PHE A C 1
ATOM 1715 O O . PHE A 1 215 ? -2.662 -5.924 18.569 1.00 98.81 215 PHE A O 1
ATOM 1722 N N . SER A 1 216 ? -3.269 -7.257 16.851 1.00 98.75 216 SER A N 1
ATOM 1723 C CA . SER A 1 216 ? -4.654 -7.437 17.263 1.00 98.75 216 SER A CA 1
ATOM 1724 C C . SER A 1 216 ? -5.201 -8.7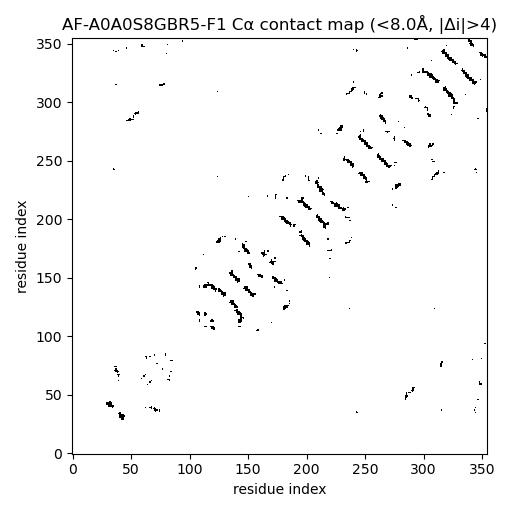79 16.762 1.00 98.75 216 SER A C 1
ATOM 1726 O O . SER A 1 216 ? -4.887 -9.183 15.635 1.00 98.75 216 SER A O 1
ATOM 1728 N N . PRO A 1 217 ? -6.037 -9.470 17.556 1.00 98.44 217 PRO A N 1
ATOM 1729 C CA . PRO A 1 217 ? -6.730 -10.675 17.110 1.00 98.44 217 PRO A CA 1
ATOM 1730 C C . PRO A 1 217 ? -7.888 -10.402 16.137 1.00 98.44 217 PRO A C 1
ATOM 1732 O O . PRO A 1 217 ? -8.214 -11.261 15.315 1.00 98.44 217 PRO A O 1
ATOM 1735 N N . ASP A 1 218 ? -8.502 -9.219 16.199 1.00 98.19 218 ASP A N 1
ATOM 1736 C CA . ASP A 1 218 ? -9.727 -8.873 15.460 1.00 98.19 218 ASP A CA 1
ATOM 1737 C C . ASP A 1 218 ? -9.614 -7.593 14.610 1.00 98.19 218 ASP A C 1
ATOM 1739 O O . ASP A 1 218 ? -10.501 -7.303 13.803 1.00 98.19 218 ASP A O 1
ATOM 1743 N N . GLY A 1 219 ? -8.512 -6.853 14.756 1.00 98.31 219 GLY A N 1
ATOM 1744 C CA . GLY A 1 219 ? -8.269 -5.572 14.099 1.00 98.31 219 GLY A CA 1
ATOM 1745 C C . GLY A 1 219 ? -9.078 -4.414 14.696 1.00 98.31 219 GLY A C 1
ATOM 1746 O O . GLY A 1 219 ? -9.096 -3.321 14.128 1.00 98.31 219 GLY A O 1
ATOM 1747 N N . ILE A 1 220 ? -9.741 -4.638 15.830 1.00 98.69 220 ILE A N 1
ATOM 1748 C CA . ILE A 1 220 ? -10.529 -3.657 16.581 1.00 98.69 220 ILE A CA 1
ATOM 1749 C C . ILE A 1 220 ? -9.813 -3.341 17.895 1.00 98.69 220 ILE A C 1
ATOM 1751 O O . ILE A 1 220 ? -9.531 -2.178 18.176 1.00 98.69 220 ILE A O 1
ATOM 1755 N N . HIS A 1 221 ? -9.453 -4.375 18.654 1.00 98.69 221 HIS A N 1
ATOM 1756 C CA . HIS A 1 221 ? -8.762 -4.269 19.932 1.00 98.69 221 HIS A CA 1
ATOM 1757 C C . HIS A 1 221 ? -7.257 -4.384 19.718 1.00 98.69 221 HIS A C 1
ATOM 1759 O O . HIS A 1 221 ? -6.707 -5.483 19.600 1.00 98.69 221 HIS A O 1
ATOM 1765 N N . TRP A 1 222 ? -6.586 -3.241 19.623 1.00 98.44 222 TRP A N 1
ATOM 1766 C CA . TRP A 1 222 ? -5.135 -3.176 19.473 1.00 98.44 222 TRP A CA 1
ATOM 1767 C C . TRP A 1 222 ? -4.450 -3.253 20.839 1.00 98.44 222 TRP A C 1
ATOM 1769 O O . TRP A 1 222 ? -4.832 -2.543 21.767 1.00 98.44 222 TRP A O 1
ATOM 1779 N N . GLY A 1 223 ? -3.444 -4.125 20.960 1.00 98.00 223 GLY A N 1
ATOM 1780 C CA . GLY A 1 223 ? -2.608 -4.207 22.161 1.00 98.00 223 GLY A CA 1
ATOM 1781 C C . GLY A 1 223 ? -1.632 -3.033 22.291 1.00 98.00 223 GLY A C 1
ATOM 1782 O O . GLY A 1 223 ? -1.676 -2.075 21.521 1.00 98.00 223 GLY A O 1
ATOM 1783 N N . ASP A 1 224 ? -0.702 -3.130 23.241 1.00 97.75 224 ASP A N 1
ATOM 1784 C CA . ASP A 1 224 ? 0.379 -2.151 23.384 1.00 97.75 224 ASP A CA 1
ATOM 1785 C C . ASP A 1 224 ? 1.316 -2.132 22.164 1.00 97.75 224 ASP A C 1
ATOM 1787 O O . ASP A 1 224 ? 1.369 -3.066 21.356 1.00 97.75 224 ASP A O 1
ATOM 1791 N N . VAL A 1 225 ? 2.106 -1.060 22.040 1.00 97.81 225 VAL A N 1
ATOM 1792 C CA . VAL A 1 225 ? 3.156 -0.972 21.017 1.00 97.81 225 VAL A CA 1
ATOM 1793 C C . VAL A 1 225 ? 4.169 -2.100 21.230 1.00 97.81 225 VAL A C 1
ATOM 1795 O O . VAL A 1 225 ? 4.875 -2.125 22.236 1.00 97.81 225 VAL A O 1
ATOM 1798 N N . VAL A 1 226 ? 4.298 -2.999 20.251 1.00 98.19 226 VAL A N 1
ATOM 1799 C CA . VAL A 1 226 ? 5.235 -4.137 20.312 1.00 98.19 226 VAL A CA 1
ATOM 1800 C C . VAL A 1 226 ? 6.610 -3.809 19.729 1.00 98.19 226 VAL A C 1
ATOM 1802 O O . VAL A 1 226 ? 7.600 -4.476 20.035 1.00 98.19 226 VAL A O 1
ATOM 1805 N N . ALA A 1 227 ? 6.689 -2.790 18.870 1.00 97.56 227 ALA A N 1
ATOM 1806 C CA . ALA A 1 227 ? 7.944 -2.298 18.318 1.00 97.56 227 ALA A CA 1
ATOM 1807 C C . ALA A 1 227 ? 7.828 -0.843 17.858 1.00 97.56 227 ALA A C 1
ATOM 1809 O O . ALA A 1 227 ? 6.796 -0.423 17.335 1.00 97.56 227 ALA A O 1
ATOM 1810 N N . TRP A 1 228 ? 8.936 -0.118 17.974 1.00 97.12 228 TRP A N 1
ATOM 1811 C CA . TRP A 1 228 ? 9.173 1.127 17.254 1.00 97.12 228 TRP A CA 1
ATOM 1812 C C . TRP A 1 228 ? 10.188 0.880 16.153 1.00 97.12 228 TRP A C 1
ATOM 1814 O O . TRP A 1 228 ? 11.158 0.141 16.350 1.00 97.12 228 TRP A O 1
ATOM 1824 N N . SER A 1 229 ? 9.965 1.486 14.991 1.00 96.81 229 SER A N 1
ATOM 1825 C CA . SER A 1 229 ? 10.912 1.362 13.900 1.00 96.81 229 SER A CA 1
ATOM 1826 C C . SER A 1 229 ? 12.130 2.265 14.060 1.00 96.81 229 SER A C 1
ATOM 1828 O O . SER A 1 229 ? 12.090 3.273 14.766 1.00 96.81 229 SER A O 1
ATOM 1830 N N . GLY A 1 230 ? 13.191 1.968 13.308 1.00 94.75 230 GLY A N 1
ATOM 1831 C CA . GLY A 1 230 ? 14.242 2.951 13.054 1.00 94.75 230 GLY A CA 1
ATOM 1832 C C . GLY A 1 230 ? 13.690 4.204 12.355 1.00 94.75 230 GLY A C 1
ATOM 1833 O O . GLY A 1 230 ? 12.571 4.214 11.831 1.00 94.75 230 GLY A O 1
ATOM 1834 N N . ALA A 1 231 ? 14.492 5.270 12.303 1.00 93.31 231 ALA A N 1
ATOM 1835 C CA . ALA A 1 231 ? 14.068 6.539 11.714 1.00 93.31 231 ALA A CA 1
ATOM 1836 C C . ALA A 1 231 ? 13.680 6.402 10.225 1.00 93.31 231 ALA A C 1
ATOM 1838 O O . ALA A 1 231 ? 14.409 5.807 9.412 1.00 93.31 231 ALA A O 1
ATOM 1839 N N . CYS A 1 232 ? 12.557 7.014 9.854 1.00 93.44 232 CYS A N 1
ATOM 1840 C CA . CYS A 1 232 ? 12.045 7.089 8.485 1.00 93.44 232 CYS A CA 1
ATOM 1841 C C . CYS A 1 232 ? 11.456 8.476 8.182 1.00 93.44 232 CYS A C 1
ATOM 1843 O O . CYS A 1 232 ? 11.551 9.391 8.997 1.00 93.44 232 CYS A O 1
ATOM 1845 N N . GLY A 1 233 ? 10.899 8.663 6.984 1.00 93.69 233 GLY A N 1
ATOM 1846 C CA . GLY A 1 233 ? 10.020 9.795 6.687 1.00 93.69 233 GLY A CA 1
ATOM 1847 C C . GLY A 1 233 ? 8.556 9.491 7.018 1.00 93.69 233 GLY A C 1
ATOM 1848 O O . GLY A 1 233 ? 8.184 8.326 7.192 1.00 93.69 233 GLY A O 1
ATOM 1849 N N . ASP A 1 234 ? 7.727 10.539 7.033 1.00 91.62 234 ASP A N 1
ATOM 1850 C CA . ASP A 1 234 ? 6.264 10.438 6.900 1.00 91.62 234 ASP A CA 1
ATOM 1851 C C . ASP A 1 234 ? 5.889 9.592 5.681 1.00 91.62 234 ASP A C 1
ATOM 1853 O O . ASP A 1 234 ? 6.686 9.466 4.752 1.00 91.62 234 ASP A O 1
ATOM 1857 N N . ARG A 1 235 ? 4.665 9.058 5.628 1.00 93.75 235 ARG A 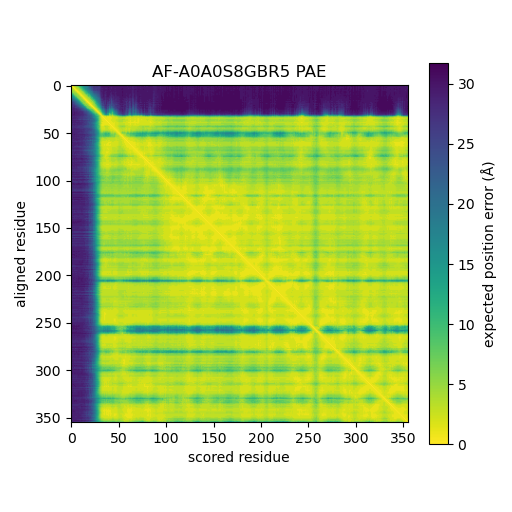N 1
ATOM 1858 C CA . ARG A 1 235 ? 4.190 8.225 4.508 1.00 93.75 235 ARG A CA 1
ATOM 1859 C C . ARG A 1 235 ? 4.996 6.951 4.276 1.00 93.75 235 ARG A C 1
ATOM 1861 O O . ARG A 1 235 ? 5.068 6.463 3.147 1.00 93.75 235 ARG A O 1
ATOM 1868 N N . THR A 1 236 ? 5.621 6.425 5.321 1.00 96.19 236 THR A N 1
ATOM 1869 C CA . THR A 1 236 ? 6.243 5.100 5.300 1.00 96.19 236 THR A CA 1
ATOM 1870 C C . THR A 1 236 ? 5.170 4.040 5.544 1.00 96.19 236 THR A C 1
ATOM 1872 O O . THR A 1 236 ? 4.374 4.178 6.466 1.00 96.19 236 THR A O 1
ATOM 1875 N N . THR A 1 237 ? 5.155 2.995 4.720 1.00 97.69 237 THR A N 1
ATOM 1876 C CA . THR A 1 237 ? 4.166 1.906 4.772 1.00 97.69 237 THR A CA 1
ATOM 1877 C C . THR A 1 237 ? 4.867 0.552 4.730 1.00 97.69 237 THR A C 1
ATOM 1879 O O . THR A 1 237 ? 6.052 0.460 4.390 1.00 97.69 237 THR A O 1
ATOM 1882 N N . VAL A 1 238 ? 4.153 -0.505 5.114 1.00 98.44 238 VAL A N 1
ATOM 1883 C CA . VAL A 1 238 ? 4.694 -1.868 5.201 1.00 98.44 238 VAL A CA 1
ATOM 1884 C C . VAL A 1 238 ? 3.734 -2.831 4.517 1.00 98.44 238 VAL A C 1
ATOM 1886 O O . VAL A 1 238 ? 2.528 -2.721 4.698 1.00 98.44 238 VAL A O 1
ATOM 1889 N N . PHE A 1 239 ? 4.254 -3.778 3.745 1.00 98.19 239 PHE A N 1
ATOM 1890 C CA . PHE A 1 239 ? 3.455 -4.829 3.116 1.00 98.19 239 PHE A CA 1
ATOM 1891 C C . PHE A 1 239 ? 4.176 -6.176 3.175 1.00 98.19 239 PHE A C 1
ATOM 1893 O O . PHE A 1 239 ? 5.382 -6.228 3.413 1.00 98.19 239 PHE A O 1
ATOM 1900 N N . TYR A 1 240 ? 3.456 -7.272 2.951 1.00 98.00 240 TYR A N 1
ATOM 1901 C CA . TYR A 1 240 ? 4.047 -8.609 2.904 1.00 98.00 240 TYR A CA 1
ATOM 1902 C C . TYR A 1 240 ? 4.299 -9.058 1.460 1.00 98.00 240 TYR A C 1
ATOM 1904 O O . TYR A 1 240 ? 3.445 -8.895 0.588 1.00 98.00 240 TYR A O 1
ATOM 1912 N N . ASN A 1 241 ? 5.477 -9.630 1.209 1.00 97.62 241 ASN A N 1
ATOM 1913 C CA . ASN A 1 241 ? 5.832 -10.278 -0.051 1.00 97.62 241 ASN A CA 1
ATOM 1914 C C . ASN A 1 241 ? 5.796 -11.807 0.141 1.00 97.62 241 ASN A C 1
ATOM 1916 O O . ASN A 1 241 ? 6.752 -12.361 0.698 1.00 97.62 241 ASN A O 1
ATOM 1920 N N . PRO A 1 242 ? 4.748 -12.510 -0.328 1.00 95.44 242 PRO A N 1
ATOM 1921 C CA . PRO A 1 242 ? 4.606 -13.949 -0.114 1.00 95.44 242 PRO A CA 1
ATOM 1922 C C . PRO A 1 242 ? 5.543 -14.790 -0.987 1.00 95.44 242 PRO A C 1
ATOM 1924 O O . PRO A 1 242 ? 5.868 -15.915 -0.615 1.00 95.44 242 PRO A O 1
ATOM 1927 N N . PHE A 1 243 ? 6.058 -14.255 -2.102 1.00 94.06 243 PHE A N 1
ATOM 1928 C CA . PHE A 1 243 ? 7.018 -14.982 -2.948 1.00 94.06 243 PHE A CA 1
ATOM 1929 C C . PHE A 1 243 ? 8.350 -15.210 -2.239 1.00 94.06 243 PHE A C 1
ATOM 1931 O O . PHE A 1 243 ? 9.075 -16.147 -2.562 1.00 94.06 243 PHE A O 1
ATOM 1938 N N . ARG A 1 244 ? 8.653 -14.356 -1.257 1.00 95.12 244 ARG A N 1
ATOM 1939 C CA . ARG A 1 244 ? 9.884 -14.398 -0.459 1.00 95.12 244 ARG A CA 1
ATOM 1940 C C . ARG A 1 244 ? 9.633 -14.641 1.024 1.00 95.12 244 ARG A C 1
ATOM 1942 O O . ARG A 1 244 ? 10.557 -14.993 1.758 1.00 95.12 244 ARG A O 1
ATOM 1949 N N . LYS A 1 245 ? 8.374 -14.526 1.457 1.00 95.94 245 LYS A N 1
ATOM 1950 C CA . LYS A 1 245 ? 7.902 -14.677 2.841 1.00 95.94 245 LYS A CA 1
ATOM 1951 C C . LYS A 1 245 ? 8.604 -13.709 3.788 1.00 95.94 245 LYS A C 1
ATOM 1953 O O . LYS A 1 245 ? 9.308 -14.109 4.720 1.00 95.94 245 LYS A O 1
ATOM 1958 N N . VAL A 1 246 ? 8.476 -12.427 3.461 1.00 97.69 246 VAL A N 1
ATOM 1959 C CA . VAL A 1 246 ? 9.145 -11.301 4.123 1.00 97.69 246 VAL A CA 1
ATOM 1960 C C . VAL A 1 246 ? 8.220 -10.092 4.202 1.00 97.69 246 VAL A C 1
ATOM 1962 O O . VAL A 1 246 ? 7.459 -9.802 3.279 1.00 97.69 246 VAL A O 1
ATOM 1965 N N . TRP A 1 247 ? 8.335 -9.352 5.297 1.00 98.50 247 TRP A N 1
ATOM 1966 C CA . TRP A 1 247 ? 7.772 -8.019 5.456 1.00 98.50 247 TRP A CA 1
ATOM 1967 C C . TRP A 1 247 ? 8.677 -7.006 4.780 1.00 98.50 247 TRP A C 1
ATOM 1969 O O . TRP A 1 247 ? 9.863 -6.939 5.096 1.00 98.50 247 TRP A O 1
ATOM 1979 N N . VAL A 1 248 ? 8.120 -6.214 3.873 1.00 98.56 248 VAL A N 1
ATOM 1980 C CA . VAL A 1 248 ? 8.807 -5.142 3.162 1.00 98.56 248 VAL A CA 1
ATOM 1981 C C . VAL A 1 248 ? 8.388 -3.803 3.743 1.00 98.56 248 VAL A C 1
ATOM 1983 O O . VAL A 1 248 ? 7.218 -3.427 3.721 1.00 98.56 248 VAL A O 1
ATOM 1986 N N . TYR A 1 249 ? 9.374 -3.047 4.202 1.00 98.19 249 TYR A N 1
ATOM 1987 C CA . TYR A 1 249 ? 9.222 -1.676 4.650 1.00 98.19 249 TYR A CA 1
ATOM 1988 C C . TYR A 1 249 ? 9.516 -0.764 3.463 1.00 98.19 249 TYR A C 1
ATOM 1990 O O . TYR A 1 249 ? 10.665 -0.594 3.043 1.00 98.19 249 TYR A O 1
ATOM 1998 N N . SER A 1 250 ? 8.454 -0.182 2.915 1.00 97.94 250 SER A N 1
ATOM 1999 C CA . SER A 1 250 ? 8.516 0.850 1.891 1.00 97.94 250 SER A CA 1
ATOM 2000 C C . SER A 1 250 ? 8.773 2.165 2.614 1.00 97.94 250 SER A C 1
ATOM 2002 O O . SER A 1 250 ? 7.863 2.762 3.178 1.00 97.94 250 SER A O 1
ATOM 2004 N N . LEU A 1 251 ? 10.027 2.605 2.666 1.00 96.25 251 LEU A N 1
ATOM 2005 C CA . LEU A 1 251 ? 10.439 3.737 3.494 1.00 96.25 251 LEU A CA 1
ATOM 2006 C C . LEU A 1 251 ? 10.449 5.015 2.669 1.00 96.25 251 LEU A C 1
ATOM 2008 O O . LEU A 1 251 ? 11.216 5.126 1.713 1.00 96.25 251 LEU A O 1
ATOM 2012 N N . ARG A 1 252 ? 9.652 6.013 3.050 1.00 94.50 252 ARG A N 1
ATOM 2013 C CA . ARG A 1 252 ? 9.728 7.328 2.412 1.00 94.50 252 ARG A CA 1
ATOM 2014 C C . ARG A 1 252 ? 11.045 7.993 2.777 1.00 94.50 252 ARG A C 1
ATOM 2016 O O . ARG A 1 252 ? 11.377 8.120 3.955 1.00 94.50 252 ARG A O 1
ATOM 2023 N N . ASP A 1 253 ? 11.755 8.482 1.772 1.00 91.94 253 ASP A N 1
ATOM 2024 C CA . ASP A 1 253 ? 12.939 9.308 1.967 1.00 91.94 253 ASP A CA 1
ATOM 2025 C C . ASP A 1 253 ? 12.946 10.467 0.962 1.00 91.94 253 ASP A C 1
ATOM 2027 O O . ASP A 1 253 ? 12.193 10.475 -0.021 1.00 91.94 253 ASP A O 1
ATOM 2031 N N . SER A 1 254 ? 13.765 11.474 1.243 1.00 88.25 254 SER A N 1
ATOM 2032 C CA . SER A 1 254 ? 13.926 12.644 0.393 1.00 88.25 254 SER A CA 1
ATOM 2033 C C . SER A 1 254 ? 15.389 13.019 0.226 1.00 88.25 254 SER A C 1
ATOM 2035 O O . SER A 1 254 ? 16.194 12.896 1.142 1.00 88.25 254 SER A O 1
ATOM 2037 N N . GLN A 1 255 ? 15.728 13.535 -0.949 1.00 80.31 255 GLN A N 1
ATOM 2038 C CA . GLN A 1 255 ? 17.036 14.118 -1.235 1.00 80.31 255 GLN A CA 1
ATOM 2039 C C . GLN A 1 255 ? 16.845 15.311 -2.166 1.00 80.31 255 GLN A C 1
ATOM 2041 O O . GLN A 1 255 ? 15.906 15.328 -2.959 1.00 80.31 255 GLN A O 1
ATOM 2046 N N . VAL A 1 256 ? 17.719 16.308 -2.064 1.00 76.75 256 VAL A N 1
ATOM 2047 C CA . VAL A 1 256 ? 17.804 17.369 -3.069 1.00 76.75 256 VAL A CA 1
ATOM 2048 C C . VAL A 1 256 ? 18.665 16.856 -4.220 1.00 76.75 256 VAL A C 1
ATOM 2050 O O . VAL A 1 256 ? 19.819 16.494 -4.002 1.00 76.75 256 VAL A O 1
ATOM 2053 N N . ILE A 1 257 ? 18.089 16.790 -5.416 1.00 70.06 257 ILE A N 1
ATOM 2054 C CA . ILE A 1 257 ? 18.772 16.441 -6.669 1.00 70.06 257 ILE A CA 1
ATOM 2055 C C . ILE A 1 257 ? 18.499 17.596 -7.627 1.00 70.06 257 ILE A C 1
ATOM 2057 O O . ILE A 1 257 ? 17.361 18.054 -7.706 1.00 70.06 257 ILE A O 1
ATOM 2061 N N . ASP A 1 258 ? 19.543 18.115 -8.273 1.00 70.81 258 ASP A N 1
ATOM 2062 C CA . ASP A 1 258 ? 19.455 19.257 -9.194 1.00 70.81 258 ASP A CA 1
ATOM 2063 C C . ASP A 1 258 ? 18.682 20.452 -8.601 1.00 70.81 258 ASP A C 1
ATOM 2065 O O . ASP A 1 258 ? 17.809 21.048 -9.228 1.00 70.81 258 ASP A O 1
ATOM 2069 N N . SER A 1 259 ? 18.979 20.781 -7.336 1.00 73.00 259 SER A N 1
ATOM 2070 C CA . SER A 1 259 ? 18.354 21.874 -6.568 1.00 73.00 259 SER A CA 1
ATOM 2071 C C . SER A 1 259 ? 16.848 21.725 -6.291 1.00 73.00 259 SER A C 1
ATOM 2073 O O . SER A 1 259 ? 16.240 22.642 -5.740 1.00 73.00 259 SER A O 1
ATOM 2075 N N . ALA A 1 260 ? 16.242 20.569 -6.584 1.00 70.56 260 ALA A N 1
ATOM 2076 C CA . ALA A 1 260 ? 14.839 20.282 -6.300 1.00 70.56 260 ALA A CA 1
ATOM 2077 C C . ALA A 1 260 ? 14.680 19.158 -5.255 1.00 70.56 260 ALA A C 1
ATOM 2079 O O . ALA A 1 260 ? 15.376 18.138 -5.315 1.00 70.56 260 ALA A O 1
ATOM 2080 N N . PRO A 1 261 ? 13.753 19.286 -4.286 1.00 78.31 261 PRO A N 1
ATOM 2081 C CA . PRO A 1 261 ? 13.462 18.204 -3.357 1.00 78.31 261 PRO A CA 1
ATOM 2082 C C . PRO A 1 261 ? 12.796 17.052 -4.109 1.00 78.31 261 PRO A C 1
ATOM 2084 O O . PRO A 1 261 ? 11.737 17.229 -4.707 1.00 78.31 261 PRO A O 1
ATOM 2087 N N . ARG A 1 262 ? 13.371 15.855 -4.028 1.00 84.69 262 ARG A N 1
ATOM 2088 C CA . ARG A 1 262 ? 12.822 14.631 -4.611 1.00 84.69 262 ARG A CA 1
ATOM 2089 C C . ARG A 1 262 ? 12.429 13.658 -3.519 1.00 84.69 262 ARG A C 1
ATOM 2091 O O . ARG A 1 262 ? 13.203 13.413 -2.597 1.00 84.69 262 ARG A O 1
ATOM 2098 N N . ARG A 1 263 ? 11.240 13.075 -3.657 1.00 91.38 263 ARG A N 1
ATOM 2099 C CA . ARG A 1 263 ? 10.776 11.960 -2.828 1.00 91.38 263 ARG A CA 1
ATOM 2100 C C . ARG A 1 263 ? 10.986 10.646 -3.567 1.00 91.38 263 ARG A C 1
ATOM 2102 O O . ARG A 1 263 ? 10.696 10.539 -4.762 1.00 91.38 263 ARG A O 1
ATOM 2109 N N . TYR A 1 264 ? 11.516 9.673 -2.845 1.00 92.88 264 TYR A N 1
ATOM 2110 C CA . TYR A 1 264 ? 11.769 8.320 -3.316 1.00 92.88 264 TYR A CA 1
ATOM 2111 C C . TYR A 1 264 ? 11.527 7.334 -2.171 1.00 92.88 264 TYR A C 1
ATOM 2113 O O . TYR A 1 264 ? 11.216 7.718 -1.040 1.00 92.88 264 TYR A O 1
ATOM 2121 N N . ARG A 1 265 ? 11.649 6.045 -2.474 1.00 95.50 265 ARG A N 1
ATOM 2122 C CA . ARG A 1 265 ? 11.523 4.958 -1.513 1.00 95.50 265 ARG A CA 1
ATOM 2123 C C . ARG A 1 265 ? 12.870 4.308 -1.275 1.00 95.50 265 ARG A C 1
ATOM 2125 O O . ARG A 1 265 ? 13.614 4.016 -2.218 1.00 95.50 265 ARG A O 1
ATOM 2132 N N . ARG A 1 266 ? 13.165 4.059 -0.007 1.00 96.06 266 ARG A N 1
ATOM 2133 C CA . ARG A 1 266 ? 14.121 3.038 0.400 1.00 96.06 266 ARG A CA 1
ATOM 2134 C C . ARG A 1 266 ? 13.380 1.752 0.718 1.00 96.06 266 ARG A C 1
ATOM 2136 O O . ARG A 1 266 ? 12.183 1.763 0.990 1.00 96.06 266 ARG A O 1
ATOM 2143 N N . TYR A 1 267 ? 14.116 0.662 0.669 1.00 96.94 267 TYR A N 1
ATOM 2144 C CA . TYR A 1 267 ? 13.627 -0.671 0.932 1.00 96.94 267 TYR A CA 1
ATOM 2145 C C . TYR A 1 267 ? 14.403 -1.278 2.084 1.00 96.94 267 TYR A C 1
ATOM 2147 O O . TYR A 1 267 ? 15.618 -1.101 2.219 1.00 96.94 267 TYR A O 1
ATOM 2155 N N . ARG A 1 268 ? 13.662 -1.998 2.909 1.00 96.88 268 ARG A N 1
ATOM 2156 C CA . ARG A 1 268 ? 14.172 -2.952 3.876 1.00 96.88 268 ARG A CA 1
ATOM 2157 C C . ARG A 1 268 ? 13.195 -4.106 3.902 1.00 96.88 268 ARG A C 1
ATOM 2159 O O . ARG A 1 268 ? 11.996 -3.899 3.738 1.00 96.88 268 ARG A O 1
ATOM 2166 N N . GLU A 1 269 ? 13.703 -5.294 4.161 1.00 97.25 269 GLU A N 1
ATOM 2167 C CA . GLU A 1 269 ? 12.857 -6.447 4.384 1.00 97.25 269 GLU A CA 1
ATOM 2168 C C . GLU A 1 269 ? 13.354 -7.309 5.531 1.00 97.25 269 GLU A C 1
ATOM 2170 O O . GLU A 1 269 ? 14.533 -7.263 5.886 1.00 97.25 269 GLU A O 1
ATOM 2175 N N . HIS A 1 270 ? 12.450 -8.101 6.097 1.00 97.81 270 HIS A N 1
ATOM 2176 C CA . HIS A 1 270 ? 12.795 -9.122 7.073 1.00 97.81 270 HIS A CA 1
ATOM 2177 C C . HIS A 1 270 ? 11.679 -10.169 7.191 1.00 97.81 270 HIS A C 1
ATOM 2179 O O . HIS A 1 270 ? 10.509 -9.852 6.988 1.00 97.81 270 HIS A O 1
ATOM 2185 N N . ARG A 1 271 ? 12.013 -11.418 7.545 1.00 97.00 271 ARG A N 1
ATOM 2186 C CA . ARG A 1 271 ? 11.006 -12.480 7.761 1.00 97.00 271 ARG A CA 1
ATOM 2187 C C . ARG A 1 271 ? 10.139 -12.209 8.992 1.00 97.00 271 ARG A C 1
ATOM 2189 O O . ARG A 1 271 ? 8.928 -12.376 8.948 1.00 97.00 271 ARG A O 1
ATOM 2196 N N . ASP A 1 272 ? 10.764 -11.760 10.077 1.00 97.38 272 ASP A N 1
ATOM 2197 C CA . ASP A 1 272 ? 10.074 -11.332 11.296 1.00 97.38 272 ASP A CA 1
ATOM 2198 C C . ASP A 1 272 ? 9.773 -9.825 11.281 1.00 97.38 272 ASP A C 1
ATOM 2200 O O . ASP A 1 272 ? 10.663 -9.008 11.039 1.00 97.38 272 ASP A O 1
ATOM 2204 N N . VAL A 1 273 ? 8.526 -9.469 11.583 1.00 97.44 273 VAL A N 1
ATOM 2205 C CA . VAL A 1 273 ? 8.001 -8.095 11.552 1.00 97.44 273 VAL A CA 1
ATOM 2206 C C . VAL A 1 273 ? 8.545 -7.187 12.670 1.00 97.44 273 VAL A C 1
ATOM 2208 O O . VAL A 1 273 ? 8.569 -5.967 12.525 1.00 97.44 273 VAL A O 1
ATOM 2211 N N . ILE A 1 274 ? 8.998 -7.733 13.801 1.00 97.56 274 ILE A N 1
ATOM 2212 C CA . ILE A 1 274 ? 9.555 -6.924 14.897 1.00 97.56 274 ILE A CA 1
ATOM 2213 C C . ILE A 1 274 ? 11.023 -6.613 14.603 1.00 97.56 274 ILE A C 1
ATOM 2215 O O . ILE A 1 274 ? 11.444 -5.458 14.663 1.00 97.56 274 ILE A O 1
ATOM 2219 N N . ALA A 1 275 ? 11.804 -7.625 14.232 1.00 97.19 275 ALA A N 1
ATOM 2220 C CA . ALA A 1 275 ? 13.194 -7.462 13.820 1.00 97.19 275 ALA A CA 1
ATOM 2221 C C . ALA A 1 275 ? 13.312 -6.623 12.535 1.00 97.19 275 ALA A C 1
ATOM 2223 O O . ALA A 1 275 ? 14.223 -5.803 12.402 1.00 97.19 275 ALA A O 1
ATOM 2224 N N . GLY A 1 276 ? 12.342 -6.745 11.625 1.00 96.56 276 GLY A N 1
ATOM 2225 C CA . GLY A 1 276 ? 12.250 -5.914 10.431 1.00 96.56 276 GLY A CA 1
ATOM 2226 C C . GLY A 1 276 ? 12.104 -4.427 10.730 1.00 96.56 276 GLY A C 1
ATOM 2227 O O . GLY A 1 276 ? 12.684 -3.622 10.006 1.00 96.56 276 GLY A O 1
ATOM 2228 N N . ALA A 1 277 ? 11.423 -4.059 11.820 1.00 96.81 277 ALA A N 1
ATOM 2229 C CA . ALA A 1 277 ? 11.248 -2.668 12.226 1.00 96.81 277 ALA A CA 1
ATOM 2230 C C . ALA A 1 277 ? 12.547 -2.031 12.756 1.00 96.81 277 ALA A C 1
ATOM 2232 O O . ALA A 1 277 ? 12.720 -0.816 12.699 1.00 96.81 277 ALA A O 1
ATOM 2233 N N . ARG A 1 278 ? 13.495 -2.827 13.253 1.00 94.00 278 ARG A N 1
ATOM 2234 C CA . ARG A 1 278 ? 14.716 -2.322 13.894 1.00 94.00 278 ARG A CA 1
ATOM 2235 C C . ARG A 1 278 ? 15.811 -2.122 12.858 1.00 94.00 278 ARG A C 1
ATOM 2237 O O . ARG A 1 278 ? 16.443 -3.095 12.471 1.00 94.00 278 ARG A O 1
ATOM 2244 N N . TRP A 1 279 ? 16.034 -0.887 12.410 1.00 93.38 279 TRP A N 1
ATOM 2245 C CA . TRP A 1 279 ? 17.096 -0.587 11.448 1.00 93.38 279 TRP A CA 1
ATOM 2246 C C . TRP A 1 279 ? 17.962 0.602 11.811 1.00 93.38 279 TRP A C 1
ATOM 2248 O O . TRP A 1 279 ? 17.501 1.600 12.367 1.00 93.38 279 TRP A O 1
ATOM 2258 N N . GLU A 1 280 ? 19.198 0.535 11.340 1.00 88.25 280 GLU A N 1
ATOM 2259 C CA . GLU A 1 280 ? 20.114 1.659 11.265 1.00 88.25 280 GLU A CA 1
ATOM 2260 C C . GLU A 1 280 ? 20.087 2.315 9.876 1.00 88.25 280 GLU A C 1
ATOM 2262 O O . GLU A 1 280 ? 19.593 1.770 8.882 1.00 88.25 280 GLU A O 1
ATOM 2267 N N . LYS A 1 281 ? 20.639 3.531 9.774 1.00 79.25 281 LYS A N 1
ATOM 2268 C CA . LYS A 1 281 ? 20.582 4.342 8.545 1.00 79.25 281 LYS A CA 1
ATOM 2269 C C . LYS A 1 281 ? 21.143 3.608 7.314 1.00 79.25 281 LYS A C 1
ATOM 2271 O O . LYS A 1 281 ? 20.585 3.786 6.227 1.00 79.25 281 LYS A O 1
ATOM 2276 N N . GLY A 1 282 ? 22.211 2.821 7.487 1.00 82.69 282 GLY A N 1
ATOM 2277 C CA . GLY A 1 282 ? 22.948 2.121 6.422 1.00 82.69 282 GLY A CA 1
ATOM 2278 C C . GLY A 1 282 ? 22.309 0.822 5.916 1.00 82.69 282 GLY A C 1
ATOM 2279 O O . GLY A 1 282 ? 22.684 0.326 4.854 1.00 82.69 282 GLY A O 1
ATOM 2280 N N . GLU A 1 283 ? 21.311 0.294 6.622 1.00 89.12 283 GLU A N 1
ATOM 2281 C CA . GLU A 1 283 ? 20.634 -0.956 6.251 1.00 89.12 283 GLU A CA 1
ATOM 2282 C C . GLU A 1 283 ? 19.472 -0.742 5.267 1.00 89.12 283 GLU A C 1
ATOM 2284 O O . GLU A 1 283 ? 18.865 -1.693 4.783 1.00 89.12 283 GLU A O 1
ATOM 2289 N N . ARG A 1 284 ? 19.148 0.519 4.962 1.00 93.06 284 ARG A N 1
ATOM 2290 C CA . ARG A 1 284 ? 18.049 0.909 4.073 1.00 93.06 284 ARG A CA 1
ATOM 2291 C C . ARG A 1 284 ? 18.578 1.131 2.660 1.00 93.06 284 ARG A C 1
ATOM 2293 O O . ARG A 1 284 ? 19.230 2.148 2.385 1.00 93.06 284 ARG A O 1
ATOM 2300 N N . VAL A 1 285 ? 18.261 0.228 1.743 1.00 93.88 285 VAL A N 1
ATOM 2301 C CA . VAL A 1 285 ? 18.724 0.324 0.353 1.00 93.88 285 VAL A CA 1
ATOM 2302 C C . VAL A 1 285 ? 17.862 1.287 -0.456 1.00 93.88 285 VAL A C 1
ATOM 2304 O O . VAL A 1 285 ? 16.651 1.366 -0.276 1.00 93.88 285 VAL A O 1
ATOM 2307 N N . LEU A 1 286 ? 18.477 2.055 -1.353 1.00 93.56 286 LEU A N 1
ATOM 2308 C CA . LEU A 1 286 ? 17.740 2.881 -2.308 1.00 93.56 286 LEU A CA 1
ATOM 2309 C C . LEU A 1 286 ? 16.918 1.980 -3.243 1.00 93.56 286 LEU A C 1
ATOM 2311 O O . LEU A 1 286 ? 17.488 1.094 -3.882 1.00 93.56 286 LEU A O 1
ATOM 2315 N N . TRP A 1 287 ? 15.609 2.223 -3.381 1.00 95.19 287 TRP A N 1
ATOM 2316 C CA . TRP A 1 287 ? 14.708 1.266 -4.036 1.00 95.19 287 TRP A CA 1
ATOM 2317 C C . TRP A 1 287 ? 13.979 1.765 -5.277 1.00 95.19 287 TRP A C 1
ATOM 2319 O O . TRP A 1 287 ? 14.128 1.171 -6.342 1.00 95.19 287 TRP A O 1
ATOM 2329 N N . ILE A 1 288 ? 13.241 2.864 -5.213 1.00 94.62 288 ILE A N 1
ATOM 2330 C CA . ILE A 1 288 ? 12.508 3.333 -6.394 1.00 94.62 288 ILE A CA 1
ATOM 2331 C C . ILE A 1 288 ? 12.050 4.775 -6.212 1.00 94.62 288 ILE A C 1
ATOM 2333 O O . ILE A 1 288 ? 11.893 5.251 -5.092 1.00 94.62 288 ILE A O 1
ATOM 2337 N N . GLY A 1 289 ? 11.863 5.491 -7.311 1.00 93.94 289 GLY A N 1
ATOM 2338 C CA . GLY A 1 289 ? 11.350 6.855 -7.340 1.00 93.94 289 GLY A CA 1
ATOM 2339 C C . GLY A 1 289 ? 10.554 7.083 -8.619 1.00 93.94 289 GLY A C 1
ATOM 2340 O O . GLY A 1 289 ? 10.477 6.188 -9.458 1.00 93.94 289 GLY A O 1
ATOM 2341 N N . ALA A 1 290 ? 9.987 8.279 -8.764 1.00 94.00 290 ALA A N 1
ATOM 2342 C CA . ALA A 1 290 ? 9.434 8.709 -10.044 1.00 94.00 290 ALA A CA 1
ATOM 2343 C C . ALA A 1 290 ? 10.577 9.018 -11.018 1.00 94.00 290 ALA A C 1
ATOM 2345 O O . ALA A 1 290 ? 11.605 9.563 -10.599 1.00 94.00 290 ALA A O 1
ATOM 2346 N N . ASP A 1 291 ? 10.404 8.677 -12.284 1.00 92.44 291 ASP A N 1
ATOM 2347 C CA . ASP A 1 291 ? 11.423 8.796 -13.328 1.00 92.44 291 ASP A CA 1
ATOM 2348 C C . ASP A 1 291 ? 10.920 9.658 -14.501 1.00 92.44 291 ASP A C 1
ATOM 2350 O O . ASP A 1 291 ? 9.822 10.211 -14.462 1.00 92.44 291 ASP A O 1
ATOM 2354 N N . ARG A 1 292 ? 11.746 9.842 -15.533 1.00 92.44 292 ARG A N 1
ATOM 2355 C CA . ARG A 1 292 ? 11.414 10.661 -16.711 1.00 92.44 292 ARG A CA 1
ATOM 2356 C C . ARG A 1 292 ? 10.276 10.106 -17.576 1.00 92.44 292 ARG A C 1
ATOM 2358 O O . ARG A 1 292 ? 9.842 10.808 -18.482 1.00 92.44 292 ARG A O 1
ATOM 2365 N N . LEU A 1 293 ? 9.829 8.868 -17.348 1.00 94.75 293 LEU A N 1
ATOM 2366 C CA . LEU A 1 293 ? 8.654 8.298 -18.011 1.00 94.75 293 LEU A CA 1
ATOM 2367 C C . LEU A 1 293 ? 7.356 8.620 -17.263 1.00 94.75 293 LEU A C 1
ATOM 2369 O O . LEU A 1 293 ? 6.283 8.421 -17.821 1.00 94.75 293 LEU A O 1
ATOM 2373 N N . ASP A 1 294 ? 7.425 9.117 -16.024 1.00 95.06 294 ASP A N 1
ATOM 2374 C CA . ASP A 1 294 ? 6.255 9.654 -15.336 1.00 95.06 294 ASP A CA 1
ATOM 2375 C C . ASP A 1 294 ? 5.902 11.029 -15.948 1.00 95.06 294 ASP A C 1
ATOM 2377 O O . ASP A 1 294 ? 6.707 11.960 -15.844 1.00 95.06 294 ASP A O 1
ATOM 2381 N N . PRO A 1 295 ? 4.726 11.197 -16.592 1.00 93.06 295 PRO A N 1
ATOM 2382 C CA . PRO A 1 295 ? 4.381 12.439 -17.282 1.00 93.06 295 PRO A CA 1
ATOM 2383 C C . PRO A 1 295 ? 4.202 13.622 -16.325 1.00 93.06 295 PRO A C 1
ATOM 2385 O O . PRO A 1 295 ? 3.787 13.483 -15.171 1.00 93.06 295 PRO A O 1
ATOM 2388 N N . ARG A 1 296 ? 4.495 14.826 -16.807 1.00 93.31 296 ARG A N 1
ATOM 2389 C CA . ARG A 1 296 ? 4.133 16.055 -16.097 1.00 93.31 296 ARG A CA 1
ATOM 2390 C C . ARG A 1 296 ? 2.672 16.391 -16.356 1.00 93.31 296 ARG A C 1
ATOM 2392 O O . ARG A 1 296 ? 2.089 15.954 -17.340 1.00 93.31 296 ARG A O 1
ATOM 2399 N N . ARG A 1 297 ? 2.100 17.184 -15.455 1.00 90.88 297 ARG A N 1
ATOM 2400 C CA . ARG A 1 297 ? 0.831 17.859 -15.703 1.00 90.88 297 ARG A CA 1
ATOM 2401 C C . ARG A 1 297 ? 1.087 19.161 -16.442 1.00 90.88 297 ARG A C 1
ATOM 2403 O O . ARG A 1 297 ? 1.871 19.973 -15.950 1.00 90.88 297 ARG A O 1
ATOM 2410 N N . ASP A 1 298 ? 0.371 19.376 -17.537 1.00 90.50 298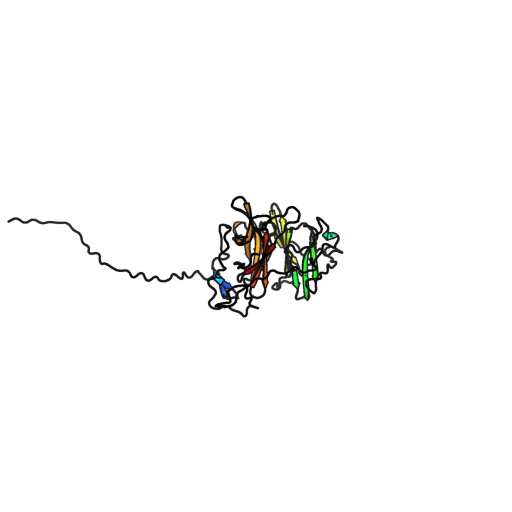 ASP A N 1
ATOM 2411 C CA . ASP A 1 298 ? 0.505 20.581 -18.363 1.00 90.50 298 ASP A CA 1
ATOM 2412 C C . ASP A 1 298 ? 0.228 21.869 -17.570 1.00 90.50 298 ASP A C 1
ATOM 2414 O O . ASP A 1 298 ? 0.881 22.884 -17.785 1.00 90.50 298 ASP A O 1
ATOM 2418 N N . ASP A 1 299 ? -0.696 21.828 -16.602 1.00 91.38 299 ASP A N 1
ATOM 2419 C CA . ASP A 1 299 ? -1.092 23.000 -15.812 1.00 91.38 299 ASP A CA 1
ATOM 2420 C C . ASP A 1 299 ? -0.120 23.364 -14.675 1.00 91.38 299 ASP A C 1
ATOM 2422 O O . ASP A 1 299 ? -0.185 24.474 -14.148 1.00 91.38 299 ASP A O 1
ATOM 2426 N N . LEU A 1 300 ? 0.765 22.445 -14.270 1.00 91.56 300 LEU A N 1
ATOM 2427 C CA . LEU A 1 300 ? 1.666 22.638 -13.122 1.00 91.56 300 LEU A CA 1
ATOM 2428 C C . LEU A 1 300 ? 3.153 22.562 -13.475 1.00 91.56 300 LEU A C 1
ATOM 2430 O O . LEU A 1 300 ? 3.967 23.008 -12.666 1.00 91.56 300 LEU A O 1
ATOM 2434 N N . ASP A 1 301 ? 3.502 21.920 -14.595 1.00 88.31 301 ASP A N 1
ATOM 2435 C CA . ASP A 1 301 ? 4.870 21.648 -15.071 1.00 88.31 301 ASP A CA 1
ATOM 2436 C C . ASP A 1 301 ? 5.856 21.236 -13.956 1.00 88.31 301 ASP A C 1
ATOM 2438 O O . ASP A 1 301 ? 7.036 21.586 -13.920 1.00 88.31 301 ASP A O 1
ATOM 2442 N N . THR A 1 302 ? 5.357 20.487 -12.974 1.00 89.38 302 THR A N 1
ATOM 2443 C CA . THR A 1 302 ? 6.150 20.068 -11.822 1.00 89.38 302 THR A CA 1
ATOM 2444 C C . THR A 1 302 ? 6.746 18.697 -12.094 1.00 89.38 302 THR A C 1
ATOM 2446 O O . THR A 1 302 ? 6.032 17.769 -12.478 1.00 89.38 302 THR A O 1
ATOM 2449 N N . GLN A 1 303 ? 8.047 18.540 -11.835 1.00 90.19 303 GLN A N 1
ATOM 2450 C CA . GLN A 1 303 ? 8.707 17.240 -11.921 1.00 90.19 303 GLN A CA 1
ATOM 2451 C C . GLN A 1 303 ? 7.998 16.217 -11.011 1.00 90.19 303 GLN A C 1
ATOM 2453 O O . GLN A 1 303 ? 7.904 16.460 -9.799 1.00 90.19 303 GLN A O 1
ATOM 2458 N N . PRO A 1 304 ? 7.538 15.067 -11.544 1.00 93.19 304 PRO A N 1
ATOM 2459 C CA . PRO A 1 304 ? 6.828 14.087 -10.743 1.00 93.19 304 PRO A CA 1
ATOM 2460 C C . PRO A 1 304 ? 7.708 13.484 -9.654 1.00 93.19 304 PRO A C 1
ATOM 2462 O O . PRO A 1 304 ? 8.921 13.318 -9.811 1.00 93.19 304 PRO A O 1
ATOM 2465 N N . GLN A 1 305 ? 7.082 13.148 -8.530 1.00 93.31 305 GLN A N 1
ATOM 2466 C CA . GLN A 1 305 ? 7.745 12.549 -7.375 1.00 93.31 305 GLN A CA 1
ATOM 2467 C C . GLN A 1 305 ? 6.966 11.339 -6.882 1.00 93.31 305 GLN A C 1
ATOM 2469 O O . GLN A 1 305 ? 5.739 11.370 -6.827 1.00 93.31 305 GLN A O 1
ATOM 2474 N N . LEU A 1 306 ? 7.673 10.301 -6.437 1.00 94.69 306 LEU A N 1
ATOM 2475 C CA . LEU A 1 306 ? 7.028 9.139 -5.838 1.00 94.69 306 LEU A CA 1
ATOM 2476 C C . LEU A 1 306 ? 6.745 9.431 -4.368 1.00 94.69 306 LEU A C 1
ATOM 2478 O O . LEU A 1 306 ? 7.664 9.533 -3.555 1.00 94.69 306 LEU A O 1
ATOM 2482 N N . TYR A 1 307 ? 5.469 9.588 -4.030 1.00 92.56 307 TYR A N 1
ATOM 2483 C CA . TYR A 1 307 ? 5.047 9.863 -2.663 1.00 92.56 307 TYR A CA 1
ATOM 2484 C C . TYR A 1 307 ? 4.932 8.580 -1.843 1.00 92.56 307 TYR A C 1
ATOM 2486 O O . TYR A 1 307 ? 5.369 8.542 -0.693 1.00 92.56 307 TYR A O 1
ATOM 2494 N N . ASN A 1 308 ? 4.388 7.524 -2.447 1.00 96.31 308 ASN A N 1
ATOM 2495 C CA . ASN A 1 308 ? 4.204 6.236 -1.798 1.00 96.31 308 ASN A CA 1
ATOM 2496 C C . ASN A 1 308 ? 4.268 5.077 -2.792 1.00 96.31 308 ASN A C 1
ATOM 2498 O O . ASN A 1 308 ? 3.906 5.249 -3.953 1.00 96.31 308 ASN A O 1
ATOM 2502 N N . LEU A 1 309 ? 4.687 3.913 -2.305 1.00 97.81 309 LEU A N 1
ATOM 2503 C CA . LEU A 1 309 ? 4.544 2.639 -2.998 1.00 97.81 309 LEU A CA 1
ATOM 2504 C C . LEU A 1 309 ? 3.998 1.627 -1.997 1.00 97.81 309 LEU A C 1
ATOM 2506 O O . LEU A 1 309 ? 4.744 1.195 -1.113 1.00 97.81 309 LEU A O 1
ATOM 2510 N N . ASP A 1 310 ? 2.726 1.284 -2.160 1.00 97.38 310 ASP A N 1
ATOM 2511 C CA . ASP A 1 310 ? 2.101 0.147 -1.487 1.00 97.38 310 ASP A CA 1
ATOM 2512 C C . ASP A 1 310 ? 2.072 -1.035 -2.442 1.00 97.38 310 ASP A C 1
ATOM 2514 O O . ASP A 1 310 ? 2.042 -0.851 -3.660 1.00 97.38 310 ASP A O 1
ATOM 2518 N N . ALA A 1 311 ? 2.069 -2.249 -1.909 1.00 97.88 311 ALA A N 1
ATOM 2519 C CA . ALA A 1 311 ? 1.958 -3.428 -2.741 1.00 97.88 311 ALA A CA 1
ATOM 2520 C C . ALA A 1 311 ? 1.186 -4.544 -2.049 1.00 97.88 311 ALA A C 1
ATOM 2522 O O . ALA A 1 311 ? 1.196 -4.663 -0.826 1.00 97.88 311 ALA A O 1
ATOM 2523 N N . VAL A 1 312 ? 0.541 -5.378 -2.854 1.00 96.88 312 VAL A N 1
ATOM 2524 C CA . VAL A 1 312 ? -0.141 -6.589 -2.402 1.00 96.88 312 VAL A CA 1
ATOM 2525 C C . VAL A 1 312 ? 0.062 -7.684 -3.436 1.00 96.88 312 VAL A C 1
ATOM 2527 O O . VAL A 1 312 ? 0.154 -7.407 -4.634 1.00 96.88 312 VAL A O 1
ATOM 2530 N N . ALA A 1 313 ? 0.157 -8.929 -2.984 1.00 95.50 313 ALA A N 1
ATOM 2531 C CA . ALA A 1 313 ? 0.141 -10.055 -3.899 1.00 95.50 313 ALA A CA 1
ATOM 2532 C C . ALA A 1 313 ? -1.269 -10.264 -4.451 1.00 95.50 313 ALA A C 1
ATOM 2534 O O . ALA A 1 313 ? -2.256 -10.220 -3.717 1.00 95.50 313 ALA A O 1
ATOM 2535 N N . TYR A 1 314 ? -1.349 -10.524 -5.745 1.00 94.44 314 TYR A N 1
ATOM 2536 C CA . TYR A 1 314 ? -2.557 -10.952 -6.416 1.00 94.44 314 TYR A CA 1
ATOM 2537 C C . TYR A 1 314 ? -2.183 -12.093 -7.351 1.00 94.44 314 TYR A C 1
ATOM 2539 O O . TYR A 1 314 ? -1.503 -11.886 -8.358 1.00 94.44 314 TYR A O 1
ATOM 2547 N N . GLU A 1 315 ? -2.614 -13.302 -6.992 1.00 93.81 315 GLU A N 1
ATOM 2548 C CA . GLU A 1 315 ? -2.289 -14.516 -7.739 1.00 93.81 315 GLU A CA 1
ATOM 2549 C C . GLU A 1 315 ? -0.761 -14.697 -7.863 1.00 93.81 315 GLU A C 1
ATOM 2551 O O . GLU A 1 315 ? -0.059 -14.739 -6.854 1.00 93.81 315 GLU A O 1
ATOM 2556 N N . SER A 1 316 ? -0.225 -14.775 -9.084 1.00 94.38 316 SER A N 1
ATOM 2557 C CA . SER A 1 316 ? 1.195 -15.019 -9.353 1.00 94.38 316 SER A CA 1
ATOM 2558 C C . SER A 1 316 ? 2.086 -13.764 -9.363 1.00 94.38 316 SER A C 1
ATOM 2560 O O . SER A 1 316 ? 3.229 -13.846 -9.826 1.00 94.38 316 SER A O 1
ATOM 2562 N N . ILE A 1 317 ? 1.582 -12.585 -8.971 1.00 96.06 317 ILE A N 1
ATOM 2563 C CA . ILE A 1 317 ? 2.330 -11.321 -9.071 1.00 96.06 317 ILE A CA 1
ATOM 2564 C C . ILE A 1 317 ? 2.071 -10.368 -7.897 1.00 96.06 317 ILE A C 1
ATOM 2566 O O . ILE A 1 317 ? 1.024 -10.410 -7.261 1.00 96.06 317 ILE A O 1
ATOM 2570 N N . MET A 1 318 ? 3.018 -9.474 -7.611 1.00 97.94 318 MET A N 1
ATOM 2571 C CA . MET A 1 318 ? 2.794 -8.306 -6.761 1.00 97.94 318 MET A CA 1
ATOM 2572 C C . MET A 1 318 ? 2.216 -7.179 -7.618 1.00 97.94 318 MET A C 1
ATOM 2574 O O . MET A 1 318 ? 2.827 -6.772 -8.612 1.00 97.94 318 MET A O 1
ATOM 2578 N N . LEU A 1 319 ? 1.080 -6.633 -7.195 1.00 97.62 319 LEU A N 1
ATOM 2579 C CA . LEU A 1 319 ? 0.544 -5.370 -7.691 1.00 97.62 319 LEU A CA 1
ATOM 2580 C C . LEU A 1 319 ? 1.116 -4.236 -6.844 1.00 97.62 319 LEU A C 1
ATOM 2582 O O . LEU A 1 319 ? 0.982 -4.247 -5.622 1.00 97.62 319 LEU A O 1
ATOM 2586 N N . GLY A 1 320 ? 1.758 -3.269 -7.488 1.00 97.88 320 GLY A N 1
ATOM 2587 C CA . GLY A 1 320 ? 2.303 -2.071 -6.858 1.00 97.88 320 GLY A CA 1
ATOM 2588 C C . GLY A 1 320 ? 1.439 -0.861 -7.173 1.00 97.88 320 GLY A C 1
ATOM 2589 O O . GLY A 1 320 ? 1.183 -0.575 -8.340 1.00 97.88 320 GLY A O 1
ATOM 2590 N N . LEU A 1 321 ? 1.021 -0.131 -6.144 1.00 96.94 321 LEU A N 1
ATOM 2591 C CA . LEU A 1 321 ? 0.273 1.117 -6.245 1.00 96.94 321 LEU A CA 1
ATOM 2592 C C . LEU A 1 321 ? 1.225 2.291 -6.004 1.00 96.94 321 LEU A C 1
ATOM 2594 O O . LEU A 1 321 ? 1.582 2.627 -4.871 1.00 96.94 321 LEU A O 1
ATOM 2598 N N . PHE A 1 322 ? 1.654 2.915 -7.095 1.00 97.56 322 PHE A N 1
ATOM 2599 C CA . PHE A 1 322 ? 2.577 4.041 -7.110 1.00 97.56 322 PHE A CA 1
ATOM 2600 C C . PHE A 1 322 ? 1.794 5.342 -6.978 1.00 97.56 322 PHE A C 1
ATOM 2602 O O . PHE A 1 322 ? 1.193 5.806 -7.940 1.00 97.56 322 PHE A O 1
ATOM 2609 N N . SER A 1 323 ? 1.826 5.958 -5.797 1.00 96.19 323 SER A N 1
ATOM 2610 C CA . SER A 1 323 ? 1.257 7.293 -5.593 1.00 96.19 323 SER A CA 1
ATOM 2611 C C . SER A 1 323 ? 2.220 8.356 -6.123 1.00 96.19 323 SER A C 1
ATOM 2613 O O . SER A 1 323 ? 3.154 8.765 -5.423 1.00 96.19 323 SER A O 1
ATOM 2615 N N . ILE A 1 324 ? 2.004 8.795 -7.359 1.00 95.81 324 ILE A N 1
ATOM 2616 C CA . ILE A 1 324 ? 2.790 9.816 -8.046 1.00 95.81 324 ILE A CA 1
ATOM 2617 C C . ILE A 1 324 ? 2.205 11.197 -7.753 1.00 95.81 324 ILE A C 1
ATOM 2619 O O . ILE A 1 324 ? 1.028 11.478 -7.969 1.00 95.81 324 ILE A O 1
ATOM 2623 N N . TRP A 1 325 ? 3.050 12.089 -7.251 1.00 94.75 325 TRP A N 1
ATOM 2624 C CA . TRP A 1 325 ? 2.719 13.493 -7.067 1.00 94.75 325 TRP A CA 1
ATOM 2625 C C . TRP A 1 325 ? 3.222 14.295 -8.264 1.00 94.75 325 TRP A C 1
ATOM 2627 O O . TRP A 1 325 ? 4.432 14.372 -8.474 1.00 94.75 325 TRP A O 1
ATOM 2637 N N . ARG A 1 326 ? 2.305 14.920 -9.011 1.00 93.50 326 ARG A N 1
ATOM 2638 C CA . ARG A 1 326 ? 2.600 15.723 -10.214 1.00 93.50 326 ARG A CA 1
ATOM 2639 C C . ARG A 1 326 ? 2.442 17.235 -9.999 1.00 93.50 326 ARG A C 1
ATOM 2641 O O . ARG A 1 326 ? 2.129 17.970 -10.928 1.00 93.50 326 ARG A O 1
ATOM 2648 N N . GLY A 1 327 ? 2.626 17.696 -8.763 1.00 92.19 327 GLY A N 1
ATOM 2649 C CA . GLY A 1 327 ? 2.500 19.107 -8.390 1.00 92.19 327 GLY A CA 1
ATOM 2650 C C . GLY A 1 327 ? 1.303 19.410 -7.488 1.00 92.19 327 GLY A C 1
ATOM 2651 O O . GLY A 1 327 ? 0.427 18.576 -7.253 1.00 92.19 327 GLY A O 1
ATOM 2652 N N . GLN A 1 328 ? 1.298 20.619 -6.927 1.00 93.00 328 GLN A N 1
ATOM 2653 C CA . GLN A 1 328 ? 0.270 21.103 -6.007 1.00 93.00 328 GLN A CA 1
ATOM 2654 C C . GLN A 1 328 ? -0.541 22.226 -6.670 1.00 93.00 328 GLN A C 1
ATOM 2656 O O . GLN A 1 328 ? -0.013 23.327 -6.827 1.00 93.00 328 GLN A O 1
ATOM 2661 N N . PRO A 1 329 ? -1.822 21.997 -7.006 1.00 92.81 329 PRO A N 1
ATOM 2662 C CA . PRO A 1 329 ? -2.731 23.076 -7.380 1.00 92.81 329 PRO A CA 1
ATOM 2663 C C . PRO A 1 329 ? -2.949 24.051 -6.214 1.00 92.81 329 PRO A C 1
ATOM 2665 O O . PRO A 1 329 ? -2.926 23.644 -5.050 1.00 92.81 329 PRO A O 1
ATOM 2668 N N . ARG A 1 330 ? -3.214 25.327 -6.520 1.00 91.06 330 ARG A N 1
ATOM 2669 C CA . ARG A 1 330 ? -3.408 26.380 -5.504 1.00 91.06 330 ARG A CA 1
ATOM 2670 C C . ARG A 1 330 ? -4.740 26.283 -4.754 1.00 91.06 330 ARG A C 1
ATOM 2672 O O . ARG A 1 330 ? -4.803 26.664 -3.594 1.00 91.06 330 ARG A O 1
ATOM 2679 N N . GLU A 1 331 ? -5.781 25.764 -5.401 1.00 93.50 331 GLU A N 1
ATOM 2680 C CA . GLU A 1 331 ? -7.172 25.886 -4.926 1.00 93.50 331 GLU A CA 1
ATOM 2681 C C . GLU A 1 331 ? -7.746 24.606 -4.303 1.00 93.50 331 GLU A C 1
ATOM 2683 O O . GLU A 1 331 ? -8.927 24.537 -3.976 1.00 93.50 331 GLU A O 1
ATOM 2688 N N . ARG A 1 332 ? -6.936 23.557 -4.141 1.00 89.69 332 ARG A N 1
ATOM 2689 C CA . ARG A 1 332 ? -7.403 22.284 -3.578 1.00 89.69 332 ARG A CA 1
ATOM 2690 C C . ARG A 1 332 ? -6.322 21.562 -2.797 1.00 89.69 332 ARG A C 1
ATOM 2692 O O . ARG A 1 332 ? -5.132 21.822 -2.959 1.00 89.69 332 ARG A O 1
ATOM 2699 N N . ALA A 1 333 ? -6.749 20.585 -2.004 1.00 86.00 333 ALA A N 1
ATOM 2700 C CA . ALA A 1 333 ? -5.846 19.651 -1.350 1.00 86.00 333 ALA A CA 1
ATOM 2701 C C . ALA A 1 333 ? -4.964 18.904 -2.366 1.00 86.00 333 ALA A C 1
ATOM 2703 O O . ALA A 1 333 ? -5.332 18.710 -3.532 1.00 86.00 333 ALA A O 1
ATOM 2704 N N . LYS A 1 334 ? -3.791 18.481 -1.888 1.00 88.94 334 LYS A N 1
ATOM 2705 C CA . LYS A 1 334 ? -2.760 17.787 -2.659 1.00 88.94 334 LYS A CA 1
ATOM 2706 C C . LYS A 1 334 ? -3.305 16.556 -3.396 1.00 88.94 334 LYS A C 1
ATOM 2708 O O . LYS A 1 334 ? -3.709 15.604 -2.728 1.00 88.94 334 LYS A O 1
ATOM 2713 N N . PRO A 1 335 ? -3.255 16.515 -4.739 1.00 90.81 335 PRO A N 1
ATOM 2714 C CA . PRO A 1 335 ? -3.559 15.303 -5.484 1.00 90.81 335 PRO A CA 1
ATOM 2715 C C . PRO A 1 335 ? -2.337 14.374 -5.516 1.00 90.81 335 PRO A C 1
ATOM 2717 O O . PRO A 1 335 ? -1.216 14.832 -5.725 1.00 90.81 335 PRO A O 1
ATOM 2720 N N . ASN A 1 336 ? -2.549 13.071 -5.344 1.00 91.94 336 ASN A N 1
ATOM 2721 C CA . ASN A 1 336 ? -1.610 12.051 -5.811 1.00 91.94 336 ASN A CA 1
ATOM 2722 C C . ASN A 1 336 ? -2.378 11.134 -6.761 1.00 91.94 336 ASN A C 1
ATOM 2724 O O . ASN A 1 336 ? -3.505 10.747 -6.457 1.00 91.94 336 ASN A O 1
ATOM 2728 N N . GLU A 1 337 ? -1.767 10.802 -7.886 1.00 92.81 337 GLU A N 1
ATOM 2729 C CA . GLU A 1 337 ? -2.312 9.861 -8.859 1.00 92.81 337 GLU A CA 1
ATOM 2730 C C . GLU A 1 337 ? -1.756 8.474 -8.558 1.00 92.81 337 GLU A C 1
ATOM 2732 O O . GLU A 1 337 ? -0.591 8.340 -8.182 1.00 92.81 337 GLU A O 1
ATOM 2737 N N . VAL A 1 338 ? -2.595 7.447 -8.660 1.00 94.06 338 VAL A N 1
ATOM 2738 C CA . VAL A 1 338 ? -2.193 6.071 -8.369 1.00 94.06 338 VAL A CA 1
ATOM 2739 C C . VAL A 1 338 ? -1.968 5.347 -9.686 1.00 94.06 338 VAL A C 1
ATOM 2741 O O . VAL A 1 338 ? -2.922 4.996 -10.371 1.00 94.06 338 VAL A O 1
ATOM 2744 N N . CYS A 1 339 ? -0.703 5.104 -10.016 1.00 95.19 339 CYS A N 1
ATOM 2745 C CA . CYS A 1 339 ? -0.314 4.285 -11.158 1.00 95.19 339 CYS A CA 1
ATOM 2746 C C . CYS A 1 339 ? -0.059 2.841 -10.705 1.00 95.19 339 CYS A C 1
ATOM 2748 O O . CYS A 1 339 ? 0.417 2.609 -9.590 1.00 95.19 339 CYS A O 1
ATOM 2750 N N . ILE A 1 340 ? -0.306 1.869 -11.581 1.00 95.88 340 ILE A N 1
ATOM 2751 C CA . ILE A 1 340 ? -0.086 0.449 -11.281 1.00 95.88 340 ILE A CA 1
ATOM 2752 C C . ILE A 1 340 ? 1.267 -0.002 -11.842 1.00 95.88 340 ILE A C 1
ATOM 2754 O O . ILE A 1 340 ? 1.662 0.365 -12.947 1.00 95.88 340 ILE A O 1
ATOM 2758 N N . GLY A 1 341 ? 1.989 -0.804 -11.067 1.00 97.00 341 GLY A N 1
ATOM 2759 C CA . GLY A 1 341 ? 3.154 -1.555 -11.518 1.00 97.00 341 GLY A CA 1
ATOM 2760 C C . GLY A 1 341 ? 3.063 -3.020 -11.113 1.00 97.00 341 GLY A C 1
ATOM 2761 O O . GLY A 1 341 ? 2.270 -3.398 -10.253 1.00 97.00 341 GLY A O 1
ATOM 2762 N N . PHE A 1 342 ? 3.909 -3.834 -11.725 1.00 97.88 342 PHE A N 1
ATOM 2763 C CA . PHE A 1 342 ? 3.884 -5.286 -11.615 1.00 97.88 342 PHE A CA 1
ATOM 2764 C C . PHE A 1 342 ? 5.259 -5.806 -11.200 1.00 97.88 342 PHE A C 1
ATOM 2766 O O . PHE A 1 342 ? 6.276 -5.345 -11.721 1.00 97.88 342 PHE A O 1
ATOM 2773 N N . SER A 1 343 ? 5.312 -6.745 -10.258 1.00 98.12 343 SER A N 1
ATOM 2774 C CA . SER A 1 343 ? 6.571 -7.363 -9.840 1.00 98.12 343 SER A CA 1
ATOM 2775 C C . SER A 1 343 ? 6.413 -8.846 -9.537 1.00 98.12 343 SER A C 1
ATOM 2777 O O . SER A 1 343 ? 5.520 -9.242 -8.795 1.00 98.12 343 SER A O 1
ATOM 2779 N N . ARG A 1 344 ? 7.306 -9.676 -10.080 1.00 96.94 344 ARG A N 1
ATOM 2780 C CA . ARG A 1 344 ? 7.319 -11.132 -9.854 1.00 96.94 344 ARG A CA 1
ATOM 2781 C C . ARG A 1 344 ? 8.269 -11.580 -8.741 1.00 96.94 344 ARG A C 1
ATOM 2783 O O . ARG A 1 344 ? 8.219 -12.732 -8.332 1.00 96.94 344 ARG A O 1
ATOM 2790 N N . ASP A 1 345 ? 9.107 -10.684 -8.228 1.00 96.38 345 ASP A N 1
ATOM 2791 C CA . ASP A 1 345 ? 9.997 -10.934 -7.083 1.00 96.38 345 ASP A CA 1
ATOM 2792 C C . ASP A 1 345 ? 9.712 -10.016 -5.877 1.00 96.38 345 ASP A C 1
ATOM 2794 O O . ASP A 1 345 ? 10.262 -10.202 -4.790 1.00 96.38 345 ASP A O 1
ATOM 2798 N N . GLY A 1 346 ? 8.830 -9.029 -6.058 1.00 96.31 346 GLY A N 1
ATOM 2799 C CA . GLY A 1 346 ? 8.464 -8.013 -5.074 1.00 96.31 346 GLY A CA 1
ATOM 2800 C C . GLY A 1 346 ? 9.519 -6.927 -4.843 1.00 96.31 346 GLY A C 1
ATOM 2801 O O . GLY A 1 346 ? 9.396 -6.169 -3.880 1.00 96.31 346 GLY A O 1
ATOM 2802 N N . PHE A 1 347 ? 10.540 -6.823 -5.702 1.00 97.12 347 PHE A N 1
ATOM 2803 C CA . PHE A 1 347 ? 11.564 -5.773 -5.641 1.00 97.12 347 PHE A CA 1
ATOM 2804 C C . PHE A 1 347 ? 11.735 -5.035 -6.970 1.00 97.12 347 PHE A C 1
ATOM 2806 O O . PHE A 1 347 ? 11.780 -3.803 -6.974 1.00 97.12 347 PHE A O 1
ATOM 2813 N N . HIS A 1 348 ? 11.818 -5.752 -8.092 1.00 97.44 348 HIS A N 1
ATOM 2814 C CA . HIS A 1 348 ? 11.936 -5.156 -9.421 1.00 97.44 348 HIS A CA 1
ATOM 2815 C C . HIS A 1 348 ? 10.550 -4.939 -10.024 1.00 97.44 348 HIS A C 1
ATOM 2817 O O . HIS A 1 348 ? 9.765 -5.883 -10.139 1.00 97.44 348 HIS A O 1
ATOM 2823 N N . TRP A 1 349 ? 10.268 -3.704 -10.438 1.00 97.69 349 TRP A N 1
ATOM 2824 C CA . TRP A 1 349 ? 8.952 -3.283 -10.912 1.00 97.69 349 TRP A CA 1
ATOM 2825 C C . TRP A 1 349 ? 8.945 -3.007 -12.411 1.00 97.69 349 TRP A C 1
ATOM 2827 O O . TRP A 1 349 ? 9.689 -2.157 -12.896 1.00 97.69 349 TRP A O 1
ATOM 2837 N N . HIS A 1 350 ? 8.038 -3.665 -13.126 1.00 97.50 350 HIS A N 1
ATOM 2838 C CA . HIS A 1 350 ? 7.641 -3.295 -14.474 1.00 97.50 350 HIS A CA 1
ATOM 2839 C C . HIS A 1 350 ? 6.450 -2.333 -14.403 1.00 97.50 350 HIS A C 1
ATOM 2841 O O . HIS A 1 350 ? 5.422 -2.635 -13.799 1.00 97.50 350 HIS A O 1
ATOM 2847 N N . ARG A 1 351 ? 6.587 -1.149 -15.000 1.00 96.50 351 ARG A N 1
ATOM 2848 C CA . ARG A 1 351 ? 5.541 -0.115 -15.045 1.00 96.50 351 ARG A CA 1
ATOM 2849 C C . ARG A 1 351 ? 5.356 0.308 -16.511 1.00 96.50 351 ARG A C 1
ATOM 2851 O O . ARG A 1 351 ? 6.009 1.256 -16.953 1.00 96.50 351 ARG A O 1
ATOM 2858 N N . PRO A 1 352 ? 4.579 -0.450 -17.293 1.00 93.75 352 PRO A N 1
ATOM 2859 C CA . PRO A 1 352 ? 4.416 -0.211 -18.727 1.00 93.75 352 PRO A CA 1
ATOM 2860 C C . PRO A 1 352 ? 3.477 0.962 -19.034 1.00 93.75 352 PRO A C 1
ATOM 2862 O O . PRO A 1 352 ? 3.675 1.646 -20.031 1.00 93.75 352 PRO A O 1
ATOM 2865 N N . ASP A 1 353 ? 2.506 1.234 -18.158 1.00 93.12 353 ASP A N 1
ATOM 2866 C CA . ASP A 1 353 ? 1.660 2.427 -18.215 1.00 93.12 353 ASP A CA 1
ATOM 2867 C C . ASP A 1 353 ? 2.023 3.383 -17.070 1.00 93.12 353 ASP A C 1
ATOM 2869 O O . ASP A 1 353 ? 2.236 2.966 -15.927 1.00 93.12 353 ASP A O 1
ATOM 2873 N N . ARG A 1 354 ? 2.150 4.670 -17.395 1.00 91.75 354 ARG A N 1
ATOM 2874 C CA . ARG A 1 354 ? 2.570 5.743 -16.474 1.00 91.75 354 ARG A CA 1
ATOM 2875 C C . ARG A 1 354 ? 1.532 6.851 -16.360 1.00 91.75 354 ARG A C 1
ATOM 2877 O O . ARG A 1 354 ? 1.834 7.868 -15.734 1.00 91.75 354 ARG A O 1
ATOM 2884 N N . ARG A 1 355 ? 0.377 6.683 -17.006 1.00 86.62 355 ARG A N 1
ATOM 2885 C CA . ARG A 1 355 ? -0.713 7.656 -16.980 1.00 86.62 355 ARG A CA 1
ATOM 2886 C C . ARG A 1 355 ? -1.314 7.749 -15.585 1.00 86.62 355 ARG A C 1
ATOM 2888 O O . ARG A 1 355 ? -1.431 6.705 -14.903 1.00 86.62 355 ARG A O 1
#

Sequence (355 aa):
MVARLPLFLCATAAFLAIALIAVAGSRAAQEAGEILCNGIRLPSEWPPRRQVATHDPLPLPPYLVSPPDVIPIDVGRQLFVDDFLIEKTTLERTYHAAEYYANNPVLRPDKPWEQEGGPTAMVFSDGVWYDPQDRLFKMWYMGGYVRSTCYAVSRDGVHWEKPALDVQPGTNIVQAGRRDSATVWLDLEEKDPQRRFKLFLSQRHEAGWALSVYFSPDGIHWGDVVAWSGACGDRTTVFYNPFRKVWVYSLRDSQVIDSAPRRYRRYREHRDVIAGARWEKGERVLWIGADRLDPRRDDLDTQPQLYNLDAVAYESIMLGLFSIWRGQPRERAKPNEVCIGFSRDGFHWHRPDRR